Protein AF-A0A947F8G2-F1 (afdb_monomer_lite)

Structure (mmCIF, N/CA/C/O backbone):
data_AF-A0A947F8G2-F1
#
_entry.id   AF-A0A947F8G2-F1
#
loop_
_atom_site.group_PDB
_atom_site.id
_atom_site.type_symbol
_atom_site.label_atom_id
_atom_site.label_alt_id
_atom_site.label_comp_id
_atom_site.label_asym_id
_atom_site.label_entity_id
_atom_site.label_seq_id
_atom_site.pdbx_PDB_ins_code
_atom_site.Cartn_x
_atom_site.Cartn_y
_atom_site.Cartn_z
_atom_site.occupancy
_atom_site.B_iso_or_equiv
_atom_site.auth_seq_id
_atom_site.auth_comp_id
_atom_site.auth_asym_id
_atom_site.auth_atom_id
_atom_site.pdbx_PDB_model_num
ATOM 1 N N . MET A 1 1 ? -11.113 15.855 -0.974 1.00 89.06 1 MET A N 1
ATOM 2 C CA . MET A 1 1 ? -10.341 15.954 -2.239 1.00 89.06 1 MET A CA 1
ATOM 3 C C . MET A 1 1 ? -9.173 14.965 -2.301 1.00 89.06 1 MET A C 1
ATOM 5 O O . MET A 1 1 ? -9.176 14.143 -3.209 1.00 89.06 1 MET A O 1
ATOM 9 N N . LYS A 1 2 ? -8.233 14.971 -1.337 1.00 95.75 2 LYS A N 1
ATOM 10 C CA . LYS A 1 2 ? -7.036 14.100 -1.331 1.00 95.75 2 LYS A CA 1
ATOM 11 C C . LYS A 1 2 ? -7.326 12.590 -1.488 1.00 95.75 2 LYS A C 1
ATOM 13 O O . LYS A 1 2 ? -6.743 11.958 -2.357 1.00 95.75 2 LYS A O 1
ATOM 18 N N . LEU A 1 3 ? -8.306 12.033 -0.762 1.00 95.75 3 LEU A N 1
ATOM 19 C CA . LEU A 1 3 ? -8.703 10.613 -0.893 1.00 95.75 3 LEU A CA 1
ATOM 20 C C . LEU A 1 3 ? -9.152 10.211 -2.308 1.00 95.75 3 LEU A C 1
ATOM 22 O O . LEU A 1 3 ? -8.921 9.083 -2.732 1.00 95.75 3 LEU A O 1
ATOM 26 N N . ARG A 1 4 ? -9.802 11.118 -3.048 1.00 97.12 4 ARG A N 1
ATOM 27 C CA . ARG A 1 4 ? -10.208 10.851 -4.436 1.00 97.12 4 ARG A CA 1
ATOM 28 C C . ARG A 1 4 ? -8.980 10.741 -5.339 1.00 97.12 4 ARG A C 1
ATOM 30 O O . ARG A 1 4 ? -8.923 9.829 -6.149 1.00 97.12 4 ARG A O 1
ATOM 37 N N . ILE A 1 5 ? -8.002 11.630 -5.147 1.00 98.25 5 ILE A N 1
ATOM 38 C CA . ILE A 1 5 ? -6.733 11.617 -5.887 1.00 98.25 5 ILE A CA 1
ATOM 39 C C . ILE A 1 5 ? -5.953 10.336 -5.572 1.00 98.25 5 ILE A C 1
ATOM 41 O O . ILE A 1 5 ? -5.530 9.660 -6.501 1.00 98.25 5 ILE A O 1
ATOM 45 N N . LEU A 1 6 ? -5.849 9.944 -4.295 1.00 98.38 6 LEU A N 1
ATOM 46 C CA . LEU A 1 6 ? -5.209 8.684 -3.892 1.00 98.38 6 LEU A CA 1
ATOM 47 C C . LEU A 1 6 ? -5.824 7.477 -4.617 1.00 98.38 6 LEU A C 1
ATOM 49 O O . LEU A 1 6 ? -5.105 6.664 -5.192 1.00 98.38 6 LEU A O 1
ATOM 53 N N . LYS A 1 7 ? -7.160 7.376 -4.634 1.00 97.56 7 LYS A N 1
ATOM 54 C CA . LYS A 1 7 ? -7.865 6.291 -5.333 1.00 97.56 7 LYS A CA 1
ATOM 55 C C . LYS A 1 7 ? -7.577 6.292 -6.835 1.00 97.56 7 LYS A C 1
ATOM 57 O O . LYS A 1 7 ? -7.383 5.221 -7.397 1.00 97.56 7 LYS A O 1
ATOM 62 N N . SER A 1 8 ? -7.510 7.464 -7.469 1.00 98.38 8 SER A N 1
ATOM 63 C CA . SER A 1 8 ? -7.123 7.569 -8.880 1.00 98.38 8 SER A CA 1
ATOM 64 C C . SER A 1 8 ? -5.672 7.144 -9.117 1.00 98.38 8 SER A C 1
ATOM 66 O O . SER A 1 8 ? -5.419 6.424 -10.073 1.00 98.38 8 SER A O 1
ATOM 68 N N . ILE A 1 9 ? -4.733 7.508 -8.234 1.00 98.38 9 ILE A N 1
ATOM 69 C CA . ILE A 1 9 ? -3.337 7.044 -8.309 1.00 98.38 9 ILE A CA 1
ATOM 70 C C . ILE A 1 9 ? -3.279 5.511 -8.237 1.00 98.38 9 ILE A C 1
ATOM 72 O O . ILE A 1 9 ? -2.642 4.882 -9.080 1.00 98.38 9 ILE A O 1
ATOM 76 N N . TYR A 1 10 ? -3.985 4.905 -7.276 1.00 98.19 10 TYR A N 1
ATOM 77 C CA . TYR A 1 10 ? -4.063 3.446 -7.152 1.00 98.19 10 TYR A CA 1
ATOM 78 C C . TYR A 1 10 ? -4.631 2.787 -8.404 1.00 98.19 10 TYR A C 1
ATOM 80 O O . TYR A 1 10 ? -4.050 1.827 -8.893 1.00 98.19 10 TYR A O 1
ATOM 88 N N . GLN A 1 11 ? -5.737 3.309 -8.938 1.00 97.75 11 GLN A N 1
ATOM 89 C CA . GLN A 1 11 ? -6.370 2.773 -10.144 1.00 97.75 11 GLN A CA 1
ATOM 90 C C . GLN A 1 11 ? -5.445 2.845 -11.361 1.00 97.75 11 GLN A C 1
ATOM 92 O O . GLN A 1 11 ? -5.380 1.885 -12.128 1.00 97.75 11 GLN A O 1
ATOM 97 N N . SER A 1 12 ? -4.719 3.952 -11.529 1.00 98.19 12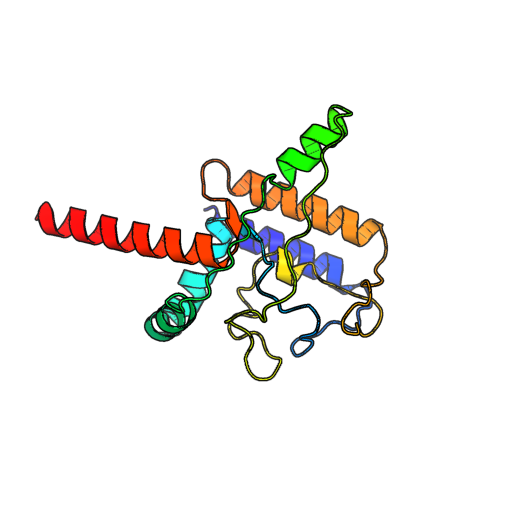 SER A N 1
ATOM 98 C CA . SER A 1 12 ? -3.753 4.106 -12.617 1.00 98.19 12 SER A CA 1
ATOM 99 C C . SER A 1 12 ? -2.606 3.106 -12.497 1.00 98.19 12 SER A C 1
ATOM 101 O O . SER A 1 12 ? -2.260 2.466 -13.486 1.00 98.19 12 SER A O 1
ATOM 103 N N . PHE A 1 13 ? -2.052 2.929 -11.293 1.00 97.88 13 PHE A N 1
ATOM 104 C CA . PHE A 1 13 ? -0.996 1.943 -11.062 1.00 97.88 13 PHE A CA 1
ATOM 105 C C . PHE A 1 13 ? -1.495 0.510 -11.270 1.00 97.88 13 PHE A C 1
ATOM 107 O O . PHE A 1 13 ? -0.852 -0.243 -11.989 1.00 97.88 13 PHE A O 1
ATOM 114 N N . ASP A 1 14 ? -2.651 0.148 -10.703 1.00 95.75 14 ASP A N 1
ATOM 115 C CA . ASP A 1 14 ? -3.245 -1.187 -10.854 1.00 95.75 14 ASP A CA 1
ATOM 116 C C . ASP A 1 14 ? -3.505 -1.510 -12.339 1.00 95.75 14 ASP A C 1
ATOM 118 O O . ASP A 1 14 ? -3.223 -2.618 -12.785 1.00 95.75 14 ASP A O 1
ATOM 122 N N . SER A 1 15 ? -4.011 -0.540 -13.112 1.00 97.19 15 SER A N 1
ATOM 123 C CA . SER A 1 15 ? -4.284 -0.716 -14.548 1.00 97.19 15 SER A CA 1
ATOM 124 C C . SER A 1 15 ? -3.002 -0.900 -15.355 1.00 97.19 15 SER A C 1
ATOM 126 O O . SER A 1 15 ? -2.944 -1.761 -16.222 1.00 97.19 15 SER A O 1
ATOM 128 N N . TRP A 1 16 ? -1.967 -0.113 -15.059 1.00 97.06 16 TRP A N 1
ATOM 129 C CA . TRP A 1 16 ? -0.666 -0.234 -15.712 1.00 97.06 16 TRP A CA 1
ATOM 130 C C . TRP A 1 16 ? 0.056 -1.541 -15.337 1.00 97.06 16 TRP A C 1
ATOM 132 O O . TRP A 1 16 ? 0.664 -2.186 -16.188 1.00 97.06 16 TRP A O 1
ATOM 142 N N . ALA A 1 17 ? -0.043 -1.969 -14.077 1.00 95.69 17 ALA A N 1
ATOM 143 C CA . ALA A 1 17 ? 0.577 -3.196 -13.589 1.00 95.69 17 ALA A CA 1
ATOM 144 C C . ALA A 1 17 ? -0.141 -4.473 -14.064 1.00 95.69 17 ALA A C 1
ATOM 146 O O . ALA A 1 17 ? 0.437 -5.555 -13.972 1.00 95.69 17 ALA A O 1
ATOM 147 N N . ALA A 1 18 ? -1.375 -4.371 -14.572 1.00 93.88 18 ALA A N 1
ATOM 148 C CA . ALA A 1 18 ? -2.184 -5.518 -14.991 1.00 93.88 18 ALA A CA 1
ATOM 149 C C . ALA A 1 18 ? -1.542 -6.346 -16.120 1.00 93.88 18 ALA A C 1
ATOM 151 O O . ALA A 1 18 ? -1.748 -7.558 -16.178 1.00 93.88 18 ALA A O 1
ATOM 152 N N . ASP A 1 19 ? -0.732 -5.717 -16.976 1.00 92.00 19 ASP A N 1
ATOM 153 C CA . ASP A 1 19 ? -0.031 -6.387 -18.080 1.00 92.00 19 ASP A CA 1
ATOM 154 C C . ASP A 1 19 ? 1.227 -7.149 -17.622 1.00 92.00 19 ASP A C 1
ATOM 156 O O . ASP A 1 19 ? 1.847 -7.890 -18.391 1.00 92.00 19 ASP A O 1
ATOM 160 N N . ILE A 1 20 ? 1.625 -6.992 -16.358 1.00 93.25 20 ILE A N 1
ATOM 161 C CA . ILE A 1 20 ? 2.836 -7.593 -15.810 1.00 93.25 20 ILE A CA 1
ATOM 162 C C . ILE A 1 20 ? 2.475 -8.932 -15.182 1.00 93.25 20 ILE A C 1
ATOM 164 O O . ILE A 1 20 ? 1.730 -9.022 -14.206 1.00 93.25 20 ILE A O 1
ATOM 168 N N . LYS A 1 21 ? 3.045 -10.007 -15.728 1.00 93.31 21 LYS A N 1
ATOM 169 C CA . LYS A 1 21 ? 2.850 -11.353 -15.189 1.00 93.31 21 LYS A CA 1
ATOM 170 C C . LYS A 1 21 ? 3.487 -11.460 -13.802 1.00 93.31 21 LYS A C 1
ATOM 172 O O . LYS A 1 21 ? 4.707 -11.372 -13.672 1.00 93.31 21 LYS A O 1
ATOM 177 N N . THR A 1 22 ? 2.662 -11.707 -12.787 1.00 94.06 22 THR A N 1
ATOM 178 C CA . THR A 1 22 ? 3.099 -11.915 -11.402 1.00 94.06 22 THR A CA 1
ATOM 179 C C . THR A 1 22 ? 2.541 -13.226 -10.844 1.00 94.06 22 THR A C 1
ATOM 181 O O . THR A 1 22 ? 1.485 -13.697 -11.264 1.00 94.06 22 THR A O 1
ATOM 184 N N . ALA A 1 23 ? 3.257 -13.824 -9.893 1.00 93.50 23 ALA A N 1
ATOM 185 C CA . ALA A 1 23 ? 2.778 -14.933 -9.069 1.00 93.50 23 ALA A CA 1
ATOM 186 C C . ALA A 1 23 ? 1.978 -14.443 -7.845 1.00 93.50 23 ALA A C 1
ATOM 188 O O . ALA A 1 23 ? 1.395 -15.240 -7.110 1.00 93.50 23 ALA A O 1
ATOM 189 N N . CYS A 1 24 ? 1.965 -13.132 -7.596 1.00 91.62 24 CYS A N 1
ATOM 190 C CA . CYS A 1 24 ? 1.278 -12.524 -6.468 1.00 91.62 24 CYS A CA 1
ATOM 191 C C . CYS A 1 24 ? -0.231 -12.460 -6.710 1.00 91.62 24 CYS A C 1
ATOM 193 O O . CYS A 1 24 ? -0.707 -11.951 -7.719 1.00 91.62 24 CYS A O 1
ATOM 195 N N . HIS A 1 25 ? -1.000 -12.923 -5.732 1.00 89.62 25 HIS A N 1
ATOM 196 C CA . HIS A 1 25 ? -2.454 -12.835 -5.736 1.00 89.62 25 HIS A CA 1
ATOM 197 C C . HIS A 1 25 ? -2.971 -12.684 -4.305 1.00 89.62 25 HIS A C 1
ATOM 199 O O . HIS A 1 25 ? -2.233 -12.875 -3.334 1.00 89.62 25 HIS A O 1
ATOM 205 N N . GLN A 1 26 ? -4.257 -12.365 -4.153 1.00 90.62 26 GLN A N 1
ATOM 206 C CA . GLN A 1 26 ? -4.904 -12.411 -2.844 1.00 90.62 26 GLN A CA 1
ATOM 207 C C . GLN A 1 26 ? -4.767 -13.825 -2.258 1.00 90.62 26 GLN A C 1
ATOM 209 O O . GLN A 1 26 ? -5.136 -14.796 -2.916 1.00 90.62 26 GLN A O 1
ATOM 214 N N . GLY A 1 27 ? -4.203 -13.942 -1.054 1.00 89.25 27 GLY A N 1
ATOM 215 C CA . GLY A 1 27 ? -3.844 -15.229 -0.441 1.00 89.25 27 GLY A CA 1
ATOM 216 C C . GLY A 1 27 ? -2.341 -15.547 -0.474 1.00 89.25 27 GLY A C 1
ATOM 217 O O . GLY A 1 27 ? -1.894 -16.459 0.222 1.00 89.25 27 GLY A O 1
ATOM 218 N N . CYS A 1 28 ? -1.542 -14.796 -1.242 1.00 88.56 28 CYS A N 1
ATOM 219 C CA . CYS A 1 28 ? -0.086 -14.807 -1.124 1.00 88.56 28 CYS A CA 1
ATOM 220 C C . CYS A 1 28 ? 0.319 -13.976 0.103 1.00 88.56 28 CYS A C 1
ATOM 222 O O . CYS A 1 28 ? 0.046 -12.778 0.158 1.00 88.56 28 CYS A O 1
ATOM 224 N N . ALA A 1 29 ? 0.933 -14.624 1.096 1.00 90.75 29 ALA A N 1
ATOM 225 C CA . ALA A 1 29 ? 1.188 -14.039 2.415 1.00 90.75 29 ALA A CA 1
ATOM 226 C C . ALA A 1 29 ? 2.676 -13.919 2.778 1.00 90.75 29 ALA A C 1
ATOM 228 O O . ALA A 1 29 ? 2.995 -13.449 3.866 1.00 90.75 29 ALA A O 1
ATOM 229 N N . THR A 1 30 ? 3.591 -14.322 1.887 1.00 88.56 30 THR A N 1
ATOM 230 C CA . THR A 1 30 ? 5.035 -14.365 2.179 1.00 88.56 30 THR A CA 1
ATOM 231 C C . THR A 1 30 ? 5.600 -12.992 2.563 1.00 88.56 30 THR A C 1
ATOM 233 O O . THR A 1 30 ? 6.473 -12.912 3.415 1.00 88.56 30 THR A O 1
ATOM 236 N N . CYS A 1 31 ? 5.080 -11.908 1.976 1.00 86.19 31 CYS A N 1
ATOM 237 C CA . CYS A 1 31 ? 5.504 -10.531 2.262 1.00 86.19 31 CYS A CA 1
ATOM 238 C C . CYS A 1 31 ? 4.625 -9.803 3.302 1.00 86.19 31 CYS A C 1
ATOM 240 O O . CYS A 1 31 ? 4.832 -8.618 3.554 1.00 86.19 31 CYS A O 1
ATOM 242 N N . CYS A 1 32 ? 3.620 -10.464 3.891 1.00 90.31 32 CYS A N 1
ATOM 243 C CA . CYS A 1 32 ? 2.644 -9.825 4.780 1.00 90.31 32 CYS A CA 1
ATOM 244 C C . CYS A 1 32 ? 3.177 -9.661 6.213 1.00 90.31 32 CYS A C 1
ATOM 246 O O . CYS A 1 32 ? 2.740 -10.350 7.137 1.00 90.31 32 CYS A O 1
ATOM 248 N N . THR A 1 33 ? 4.086 -8.707 6.404 1.00 90.06 33 THR A N 1
ATOM 249 C CA . THR A 1 33 ? 4.712 -8.395 7.698 1.00 90.06 33 THR A CA 1
ATOM 250 C C . THR A 1 33 ? 4.235 -7.050 8.261 1.00 90.06 33 THR A C 1
ATOM 252 O O . THR A 1 33 ? 3.418 -6.353 7.658 1.00 90.06 33 THR A O 1
ATOM 255 N N . GLN A 1 34 ? 4.720 -6.676 9.445 1.00 88.69 34 GLN A N 1
ATOM 256 C CA . GLN A 1 34 ? 4.491 -5.353 10.037 1.00 88.69 34 GLN A CA 1
ATOM 257 C C . GLN A 1 34 ? 5.364 -4.240 9.423 1.00 88.69 34 GL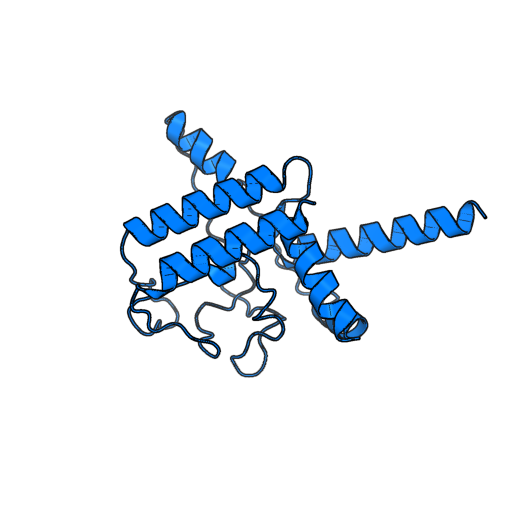N A C 1
ATOM 259 O O . GLN A 1 34 ? 5.148 -3.067 9.737 1.00 88.69 34 GLN A O 1
ATOM 264 N N . ALA A 1 35 ? 6.319 -4.571 8.543 1.00 88.25 35 ALA A N 1
ATOM 265 C CA . ALA A 1 35 ? 7.241 -3.630 7.896 1.00 88.25 35 ALA A CA 1
ATOM 266 C C . ALA A 1 35 ? 6.568 -2.871 6.736 1.00 88.25 35 ALA A C 1
ATOM 268 O O . ALA A 1 35 ? 6.997 -2.914 5.586 1.00 88.25 35 ALA A O 1
ATOM 269 N N . VAL A 1 36 ? 5.464 -2.195 7.044 1.00 91.62 36 VAL A N 1
ATOM 270 C CA . VAL A 1 36 ? 4.624 -1.483 6.082 1.00 91.62 36 VAL A CA 1
ATOM 271 C C . VAL A 1 36 ? 4.638 -0.010 6.442 1.00 91.62 36 VAL A C 1
ATOM 273 O O . VAL A 1 36 ? 4.216 0.359 7.537 1.00 91.62 36 VAL A O 1
ATOM 276 N N . THR A 1 37 ? 5.097 0.835 5.525 1.00 93.75 37 THR A N 1
ATOM 277 C CA . THR A 1 37 ? 4.981 2.291 5.646 1.00 93.75 37 THR A CA 1
ATOM 278 C C . THR A 1 37 ? 3.802 2.811 4.840 1.00 93.75 37 THR A C 1
ATOM 280 O O . THR A 1 37 ? 3.402 2.208 3.841 1.00 93.75 37 THR A O 1
ATOM 283 N N . MET A 1 38 ? 3.210 3.912 5.291 1.00 96.44 38 MET A N 1
ATOM 284 C CA . MET A 1 38 ? 2.127 4.585 4.587 1.00 96.44 38 MET A CA 1
ATOM 285 C C . MET A 1 38 ? 1.989 6.043 5.025 1.00 96.44 38 MET A C 1
ATOM 287 O O . MET A 1 38 ? 2.544 6.473 6.038 1.00 96.44 38 MET A O 1
ATOM 291 N N . THR A 1 39 ? 1.180 6.781 4.277 1.00 97.88 39 THR A N 1
ATOM 292 C CA . THR A 1 39 ? 0.753 8.143 4.610 1.00 97.88 39 THR A CA 1
ATOM 293 C C . THR A 1 39 ? -0.535 8.166 5.442 1.00 97.88 39 THR A C 1
ATOM 295 O O . THR A 1 39 ? -1.342 7.234 5.415 1.00 97.88 39 THR A O 1
ATOM 298 N N . GLU A 1 40 ? -0.809 9.282 6.121 1.00 97.62 40 GLU A N 1
ATOM 299 C CA . GLU A 1 40 ? -2.075 9.522 6.834 1.00 97.62 40 GLU A CA 1
ATOM 300 C C . GLU A 1 40 ? -3.296 9.430 5.903 1.00 97.62 40 GLU A C 1
ATOM 302 O O . GLU A 1 40 ? -4.379 9.029 6.324 1.00 97.62 40 GLU A O 1
ATOM 307 N N . ILE A 1 41 ? -3.153 9.785 4.619 1.00 98.25 41 ILE A N 1
ATOM 308 C CA . ILE A 1 41 ? -4.249 9.697 3.638 1.00 98.25 41 ILE A CA 1
ATOM 309 C C . ILE A 1 41 ? -4.645 8.235 3.419 1.00 98.25 41 ILE A C 1
ATOM 311 O O . ILE A 1 41 ? -5.834 7.920 3.353 1.00 98.25 41 ILE A O 1
ATOM 315 N N . GLU A 1 42 ? -3.661 7.344 3.328 1.00 98.56 42 GLU A N 1
ATOM 316 C CA . GLU A 1 42 ? -3.883 5.903 3.203 1.00 98.56 42 GLU A CA 1
ATOM 317 C C . GLU A 1 42 ? -4.468 5.324 4.492 1.00 98.56 42 GLU A C 1
ATOM 319 O O . GLU A 1 42 ? -5.418 4.546 4.432 1.00 98.56 42 GLU A O 1
ATOM 324 N N . GLY A 1 43 ? -3.999 5.786 5.655 1.00 97.88 43 GLY A N 1
ATOM 325 C CA . GLY A 1 43 ? -4.601 5.447 6.945 1.00 97.88 43 GLY A CA 1
ATOM 326 C C . GLY A 1 43 ? -6.078 5.835 7.023 1.00 97.88 43 GLY A C 1
ATOM 327 O O . GLY A 1 43 ? -6.923 4.997 7.323 1.00 97.88 43 GLY A O 1
ATOM 328 N N . ASN A 1 44 ? -6.425 7.066 6.646 1.00 97.25 44 ASN A N 1
ATOM 329 C CA . ASN A 1 44 ? -7.818 7.511 6.570 1.00 97.25 44 ASN A CA 1
ATOM 330 C C . ASN A 1 44 ? -8.649 6.674 5.586 1.00 97.25 44 ASN A C 1
ATOM 332 O O . ASN A 1 44 ? -9.834 6.443 5.821 1.00 97.25 44 ASN A O 1
ATOM 336 N N . TYR A 1 45 ? -8.048 6.196 4.492 1.00 98.06 45 TYR A N 1
ATOM 337 C CA . TYR A 1 45 ? -8.734 5.290 3.574 1.00 98.06 45 TYR A CA 1
ATOM 338 C C . TYR A 1 45 ? -9.025 3.924 4.216 1.00 98.06 45 TYR A C 1
ATOM 340 O O . TYR A 1 45 ? -10.119 3.390 4.028 1.00 98.06 45 TYR A O 1
ATOM 348 N N . ILE A 1 46 ? -8.096 3.385 5.012 1.00 97.75 46 ILE A N 1
ATOM 349 C CA . ILE A 1 46 ? -8.314 2.166 5.805 1.00 97.75 46 ILE A CA 1
ATOM 350 C C . ILE A 1 46 ? -9.432 2.387 6.831 1.00 97.75 46 ILE A C 1
ATOM 352 O O . ILE A 1 46 ? -10.341 1.560 6.909 1.00 97.75 46 ILE A O 1
ATOM 356 N N . LEU A 1 47 ? -9.420 3.505 7.567 1.00 96.19 47 LEU A N 1
ATOM 357 C CA . LEU A 1 47 ? -10.469 3.834 8.539 1.00 96.19 47 LEU A CA 1
ATOM 358 C C . LEU A 1 47 ? -11.847 3.951 7.870 1.00 96.19 47 LEU A C 1
ATOM 360 O O . LEU A 1 47 ? -12.803 3.353 8.358 1.00 96.19 47 LEU A O 1
ATOM 364 N N . ASP A 1 48 ? -11.958 4.654 6.735 1.00 95.62 48 ASP A N 1
ATOM 365 C CA . ASP A 1 48 ? -13.202 4.754 5.950 1.00 95.62 48 ASP A CA 1
ATOM 366 C C . ASP A 1 48 ? -13.692 3.367 5.501 1.00 95.62 48 ASP A C 1
ATOM 368 O O . ASP A 1 48 ? -14.873 3.041 5.627 1.00 95.62 48 ASP A O 1
ATOM 372 N N . TYR A 1 49 ? -12.781 2.515 5.022 1.00 96.88 49 TYR A N 1
ATOM 373 C CA . TYR A 1 49 ? -13.101 1.148 4.612 1.00 96.88 49 TYR A CA 1
ATOM 374 C C . TYR A 1 49 ? -13.622 0.288 5.772 1.00 96.88 49 TYR A C 1
ATOM 376 O O . TYR A 1 49 ? -14.625 -0.412 5.624 1.00 96.88 49 TYR A O 1
ATOM 384 N N . VAL A 1 50 ? -12.960 0.346 6.928 1.00 96.50 50 VAL A N 1
ATOM 385 C CA . VAL A 1 50 ? -13.340 -0.412 8.125 1.00 96.50 50 VAL A CA 1
ATOM 386 C C . VAL A 1 50 ? -14.653 0.108 8.712 1.00 96.50 50 VAL A C 1
ATOM 388 O O . VAL A 1 50 ? -15.554 -0.692 8.987 1.00 96.50 50 VAL A O 1
ATOM 391 N N . SER A 1 51 ? -14.794 1.428 8.841 1.00 94.88 51 SER A N 1
ATOM 392 C CA . SER A 1 51 ? -15.977 2.096 9.394 1.00 94.88 51 SER A CA 1
ATOM 393 C C . SER A 1 51 ? -17.245 1.741 8.616 1.00 94.88 51 SER A C 1
ATOM 395 O O . SER A 1 51 ? -18.232 1.306 9.204 1.00 94.88 51 SER A O 1
ATOM 397 N N . ARG A 1 52 ? -17.195 1.768 7.276 1.00 95.50 52 ARG A N 1
ATOM 398 C CA . ARG A 1 52 ? -18.330 1.362 6.420 1.00 95.50 52 ARG A CA 1
ATOM 399 C C . ARG A 1 52 ? -18.754 -0.094 6.583 1.00 95.50 52 ARG A C 1
ATOM 401 O O . ARG A 1 52 ? -19.871 -0.441 6.216 1.00 95.50 52 ARG A O 1
ATOM 408 N N . SER A 1 53 ? -17.863 -0.944 7.086 1.00 93.31 53 SER A N 1
ATOM 409 C CA . SER A 1 53 ? -18.172 -2.342 7.392 1.00 93.31 53 SER A CA 1
ATOM 410 C C . SER A 1 53 ? -18.605 -2.572 8.843 1.00 93.31 53 SER A C 1
ATOM 412 O O . SER A 1 53 ? -18.842 -3.718 9.207 1.00 93.31 53 SER A O 1
ATOM 414 N N . GLY A 1 54 ? -18.696 -1.522 9.670 1.00 94.00 54 GLY A N 1
ATOM 415 C CA . GLY A 1 54 ? -19.066 -1.631 11.084 1.00 94.00 54 GLY A CA 1
ATOM 416 C C . GLY A 1 54 ? -18.029 -2.368 11.936 1.00 94.00 54 GLY A C 1
ATOM 417 O O . GLY A 1 54 ? -18.382 -2.978 12.935 1.00 94.00 54 GLY A O 1
ATOM 418 N N . ARG A 1 55 ? -16.754 -2.365 11.524 1.00 94.81 55 ARG A N 1
ATOM 419 C CA . ARG A 1 55 ? -15.676 -3.161 12.144 1.00 94.81 55 ARG A CA 1
ATOM 420 C C . ARG A 1 55 ? -14.657 -2.306 12.905 1.00 94.81 55 ARG A C 1
ATOM 422 O O . ARG A 1 55 ? -13.477 -2.642 12.916 1.00 94.81 55 ARG A O 1
ATOM 429 N N . MET A 1 56 ? -15.072 -1.173 13.474 1.00 93.19 56 MET A N 1
ATOM 430 C CA . MET A 1 56 ? -14.126 -0.273 14.147 1.00 93.19 56 MET A CA 1
ATOM 431 C C . MET A 1 56 ? -13.533 -0.910 15.410 1.00 93.19 56 MET A C 1
ATOM 433 O O . MET A 1 56 ? -12.317 -0.894 15.558 1.00 93.19 56 MET A O 1
ATOM 437 N N . ASP A 1 57 ? -14.351 -1.576 16.229 1.00 93.12 57 ASP A N 1
ATOM 438 C CA . ASP A 1 57 ? -13.878 -2.306 17.418 1.00 93.12 57 ASP A CA 1
ATOM 439 C C . ASP A 1 57 ? -12.851 -3.382 17.043 1.00 93.12 57 ASP A C 1
ATOM 441 O O . ASP A 1 57 ? -11.768 -3.447 17.612 1.00 93.12 57 ASP A O 1
ATOM 445 N N . TRP A 1 58 ? -13.120 -4.131 15.968 1.00 93.88 58 TRP A N 1
ATOM 446 C CA . TRP A 1 58 ? -12.167 -5.095 15.411 1.00 93.88 58 TRP A CA 1
ATOM 447 C C . TRP A 1 58 ? -10.830 -4.452 15.015 1.00 93.88 58 TRP A C 1
ATOM 449 O O . TRP A 1 58 ? -9.783 -5.075 15.170 1.00 93.88 58 TRP A O 1
ATOM 459 N N . LEU A 1 59 ? -10.833 -3.230 14.475 1.00 93.12 59 LEU A N 1
ATOM 460 C CA . LEU A 1 59 ? -9.591 -2.526 14.150 1.00 93.12 59 LEU A CA 1
ATOM 461 C C . LEU A 1 59 ? -8.854 -2.106 15.423 1.00 93.12 59 LEU A C 1
ATOM 463 O O . LEU A 1 59 ? -7.636 -2.260 15.475 1.00 93.12 59 LEU A O 1
ATOM 467 N N . LEU A 1 60 ? -9.571 -1.618 16.437 1.00 90.75 60 LEU A N 1
ATOM 468 C CA . LEU A 1 60 ? -8.985 -1.262 17.729 1.00 90.75 60 LEU A CA 1
ATOM 469 C C . LEU A 1 60 ? -8.328 -2.477 18.390 1.00 90.75 60 LEU A C 1
ATOM 471 O O . LEU A 1 60 ? -7.161 -2.388 18.762 1.00 90.75 60 LEU A O 1
ATOM 475 N N . ASP A 1 61 ? -8.995 -3.633 18.406 1.00 90.25 61 ASP A N 1
ATOM 476 C CA . ASP A 1 61 ? -8.441 -4.889 18.935 1.00 90.25 61 ASP A CA 1
ATOM 477 C C . ASP A 1 61 ? -7.125 -5.291 18.249 1.00 90.25 61 ASP A C 1
ATOM 479 O O . ASP A 1 61 ? -6.230 -5.864 18.868 1.00 90.25 61 ASP A O 1
ATOM 483 N N . ARG A 1 62 ? -6.981 -4.988 16.952 1.00 88.12 62 ARG A N 1
ATOM 484 C CA . ARG A 1 62 ? -5.759 -5.270 16.179 1.00 88.12 62 ARG A CA 1
ATOM 485 C C . ARG A 1 62 ? -4.645 -4.247 16.394 1.00 88.12 62 ARG A C 1
ATOM 487 O O . ARG A 1 62 ? -3.501 -4.554 16.067 1.00 88.12 62 ARG A O 1
ATOM 494 N N . LEU A 1 63 ? -4.967 -3.045 16.871 1.00 85.81 63 LEU A N 1
ATOM 495 C CA . LEU A 1 63 ? -4.008 -1.959 17.103 1.00 85.81 63 LEU A CA 1
ATOM 496 C C . LEU A 1 63 ? -3.546 -1.873 18.560 1.00 85.81 63 LEU A C 1
ATOM 498 O O . LEU A 1 63 ? -2.414 -1.468 18.800 1.00 85.81 63 LEU A O 1
ATOM 502 N N . LEU A 1 64 ? -4.398 -2.254 19.514 1.00 75.75 64 LEU A N 1
ATOM 503 C CA . LEU A 1 64 ? -4.143 -2.191 20.958 1.00 75.75 64 LEU A CA 1
ATOM 504 C C . LEU A 1 64 ? -3.368 -3.403 21.500 1.00 75.75 64 LEU A C 1
ATOM 506 O O . LE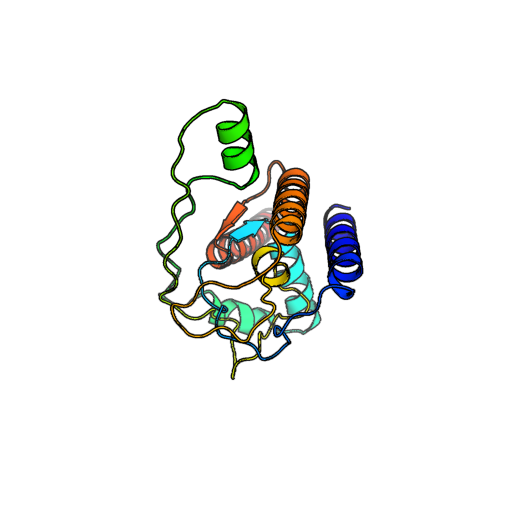U A 1 64 ? -3.353 -3.653 22.700 1.00 75.75 64 LEU A O 1
ATOM 510 N N . THR A 1 65 ? -2.715 -4.167 20.628 1.00 69.62 65 THR A N 1
ATOM 511 C CA . THR A 1 65 ? -1.792 -5.225 21.047 1.00 69.62 65 THR A CA 1
ATOM 512 C C . THR A 1 65 ? -0.480 -4.606 21.538 1.00 69.62 65 THR A C 1
ATOM 514 O O . THR A 1 65 ? 0.013 -3.684 20.889 1.00 69.62 65 THR A O 1
ATOM 517 N N . ASP A 1 66 ? 0.149 -5.163 22.579 1.00 61.03 66 ASP A N 1
ATOM 518 C CA . ASP A 1 66 ? 1.438 -4.702 23.154 1.00 61.03 66 ASP A CA 1
ATOM 519 C C . ASP A 1 66 ? 2.640 -4.732 22.175 1.00 61.03 66 ASP A C 1
ATOM 521 O O . ASP A 1 66 ? 3.760 -4.356 22.514 1.00 61.03 66 ASP A O 1
ATOM 525 N N . ASP A 1 67 ? 2.414 -5.166 20.937 1.00 65.56 67 ASP A N 1
ATOM 526 C CA . ASP A 1 67 ? 3.412 -5.486 19.923 1.00 65.56 67 ASP A CA 1
ATOM 527 C C . ASP A 1 67 ? 3.474 -4.456 18.778 1.00 65.56 67 ASP A C 1
ATOM 529 O O . ASP A 1 67 ? 3.695 -4.819 17.614 1.00 65.56 67 ASP A O 1
ATOM 533 N N . LEU A 1 68 ? 3.271 -3.164 19.068 1.00 70.12 68 LEU A N 1
ATOM 534 C CA . LEU A 1 68 ? 3.556 -2.131 18.069 1.00 70.12 68 LEU A CA 1
ATOM 535 C C . LEU A 1 68 ? 5.033 -2.231 17.642 1.00 70.12 68 LEU A C 1
ATOM 537 O O . LEU A 1 68 ? 5.921 -2.347 18.492 1.00 70.12 68 LEU A O 1
ATOM 541 N N . PRO A 1 69 ? 5.327 -2.203 16.332 1.00 69.00 69 PRO A N 1
ATOM 542 C CA . PRO A 1 69 ? 6.682 -2.388 15.846 1.00 69.00 69 PRO A CA 1
ATOM 543 C C . PRO A 1 69 ? 7.572 -1.269 16.382 1.00 69.00 69 PRO A C 1
ATOM 545 O O . PRO A 1 69 ? 7.318 -0.099 16.124 1.00 69.00 69 PRO A O 1
ATOM 548 N N . MET A 1 70 ? 8.655 -1.619 17.081 1.00 66.12 70 MET A N 1
ATOM 549 C CA . MET A 1 70 ? 9.614 -0.624 17.583 1.00 66.12 70 MET A CA 1
ATOM 550 C C . MET A 1 70 ? 10.293 0.176 16.461 1.00 66.12 70 MET A C 1
ATOM 552 O O . MET A 1 70 ? 10.810 1.264 16.709 1.00 66.12 70 MET A O 1
ATOM 556 N N . HIS A 1 71 ? 10.284 -0.339 15.229 1.00 67.56 71 HIS A N 1
ATOM 557 C CA . HIS A 1 71 ? 10.952 0.285 14.098 1.00 67.56 71 HIS A CA 1
ATOM 558 C C . HIS A 1 71 ? 10.199 1.521 13.585 1.00 67.56 71 HIS A C 1
ATOM 560 O O . HIS A 1 71 ? 9.040 1.453 13.156 1.00 67.56 71 HIS A O 1
ATOM 566 N N . ARG A 1 72 ? 10.902 2.656 13.564 1.00 73.81 72 ARG A N 1
ATOM 567 C CA . ARG A 1 72 ? 10.451 3.914 12.966 1.00 73.81 72 ARG A CA 1
ATOM 568 C C . ARG A 1 72 ? 11.349 4.207 11.767 1.00 73.81 72 ARG A C 1
ATOM 570 O O . ARG A 1 72 ? 12.540 4.383 11.982 1.00 73.81 72 ARG A O 1
ATOM 577 N N . PRO A 1 73 ? 10.812 4.250 10.536 1.00 82.75 73 PRO A N 1
ATOM 578 C CA . PRO A 1 73 ? 11.634 4.588 9.384 1.00 82.75 73 PRO A CA 1
ATOM 579 C C . PRO A 1 73 ? 12.213 5.997 9.555 1.00 82.75 73 PRO A C 1
ATOM 581 O O . PRO A 1 73 ? 11.476 6.914 9.922 1.00 82.75 73 PRO A O 1
ATOM 584 N N . LEU A 1 74 ? 13.514 6.142 9.303 1.00 86.25 74 LEU A N 1
ATOM 585 C CA . LEU A 1 74 ? 14.235 7.406 9.474 1.00 86.25 74 LEU A CA 1
ATOM 586 C C . LEU A 1 74 ? 14.023 8.380 8.316 1.00 86.25 74 LEU A C 1
ATOM 588 O O . LEU A 1 74 ? 14.033 9.586 8.538 1.00 86.25 74 LEU A O 1
ATOM 592 N N . TYR A 1 75 ? 13.827 7.844 7.110 1.00 89.88 75 TYR A N 1
ATOM 593 C CA . TYR A 1 75 ? 13.714 8.624 5.885 1.00 89.88 75 TYR A CA 1
ATOM 594 C C . TYR A 1 75 ? 12.474 8.225 5.095 1.00 89.88 75 TYR A C 1
ATOM 596 O O . TYR A 1 75 ? 12.151 7.037 4.969 1.00 89.88 75 TYR A O 1
ATOM 604 N N . THR A 1 76 ? 11.789 9.215 4.536 1.00 92.44 76 THR A N 1
ATOM 605 C CA . THR A 1 76 ? 10.707 8.996 3.578 1.00 92.44 76 THR A CA 1
ATOM 606 C C . THR A 1 76 ? 11.238 8.602 2.197 1.00 92.44 76 THR A C 1
ATOM 608 O O . THR A 1 76 ? 12.437 8.657 1.917 1.00 92.44 76 THR A O 1
ATOM 611 N N . THR A 1 77 ? 10.341 8.218 1.281 1.00 92.06 77 THR A N 1
ATOM 612 C CA . THR A 1 77 ? 10.747 7.915 -0.099 1.00 92.06 77 THR A CA 1
ATOM 613 C C . THR A 1 77 ? 11.259 9.169 -0.807 1.00 92.06 77 THR A C 1
ATOM 615 O O . THR A 1 77 ? 12.250 9.083 -1.533 1.00 92.06 77 THR A O 1
ATOM 618 N N . ASN A 1 78 ? 10.630 10.333 -0.596 1.00 95.00 78 ASN A N 1
ATOM 619 C CA . ASN A 1 78 ? 11.120 11.577 -1.198 1.00 95.00 78 ASN A CA 1
ATOM 620 C C . ASN A 1 78 ? 12.419 12.068 -0.551 1.00 95.00 78 ASN A C 1
ATOM 622 O O . ASN A 1 78 ? 13.243 12.642 -1.256 1.00 95.00 78 ASN A O 1
ATOM 626 N N . GLU A 1 79 ? 12.636 11.843 0.748 1.00 93.94 79 GLU A N 1
ATOM 627 C CA . GLU A 1 79 ? 13.908 12.181 1.403 1.00 93.94 79 GLU A CA 1
ATOM 628 C C . GLU A 1 79 ? 15.061 11.337 0.851 1.00 93.94 79 GLU A C 1
ATOM 630 O O . GLU A 1 79 ? 16.112 11.886 0.519 1.00 93.94 79 GLU A O 1
ATOM 635 N N . ILE A 1 80 ? 14.837 10.031 0.649 1.00 92.38 80 ILE A N 1
ATOM 636 C CA . ILE A 1 80 ? 15.799 9.150 -0.028 1.00 92.38 80 ILE A CA 1
ATOM 637 C C . ILE A 1 80 ? 16.061 9.634 -1.456 1.00 92.38 80 ILE A C 1
ATOM 639 O O . ILE A 1 80 ? 17.213 9.813 -1.846 1.00 92.38 80 ILE A O 1
ATOM 643 N N . ALA A 1 81 ? 15.007 9.912 -2.228 1.00 92.31 81 ALA A N 1
ATOM 644 C CA . ALA A 1 81 ? 15.150 10.411 -3.594 1.00 92.31 81 ALA A CA 1
ATOM 645 C C . ALA A 1 81 ? 15.941 11.731 -3.647 1.00 92.31 81 ALA A C 1
ATOM 647 O O . ALA A 1 81 ? 16.810 11.902 -4.503 1.00 92.31 81 ALA A O 1
ATOM 648 N N . GLN A 1 82 ? 15.685 12.645 -2.709 1.00 94.12 82 GLN A N 1
ATOM 649 C CA . GLN A 1 82 ? 16.395 13.915 -2.600 1.00 94.12 82 GLN A CA 1
ATOM 650 C C . GLN A 1 82 ? 17.869 13.725 -2.228 1.00 94.12 82 GLN A C 1
ATOM 652 O O . GLN A 1 82 ? 18.723 14.417 -2.781 1.00 94.12 82 GLN A O 1
ATOM 657 N N . ALA A 1 83 ? 18.184 12.801 -1.317 1.00 93.50 83 ALA A N 1
ATOM 658 C CA . ALA A 1 83 ? 19.563 12.482 -0.964 1.00 93.50 83 ALA A CA 1
ATOM 659 C C . ALA A 1 83 ? 20.331 11.909 -2.162 1.00 93.50 83 ALA A C 1
ATOM 661 O O . ALA A 1 83 ? 21.432 12.377 -2.441 1.00 93.50 83 ALA A O 1
ATOM 662 N N . CYS A 1 84 ? 19.718 10.999 -2.929 1.00 91.25 84 CYS A N 1
ATOM 663 C CA . CYS A 1 84 ? 20.309 10.469 -4.159 1.00 91.25 84 CYS A CA 1
ATOM 664 C C . CYS A 1 84 ? 20.604 11.571 -5.187 1.00 91.25 84 CYS A C 1
ATOM 666 O O . CYS A 1 84 ? 21.681 11.584 -5.774 1.00 91.25 84 CYS A O 1
ATOM 668 N N . LEU A 1 85 ? 19.671 12.511 -5.396 1.00 92.75 85 LEU A N 1
ATOM 669 C CA . LEU A 1 85 ? 19.875 13.655 -6.299 1.00 92.75 85 LEU A CA 1
ATOM 670 C C . LEU A 1 85 ? 21.002 14.585 -5.839 1.00 92.75 85 LEU A C 1
ATOM 672 O O . LEU A 1 85 ? 21.625 15.246 -6.665 1.00 92.75 85 LEU A O 1
ATOM 676 N N . ASN A 1 86 ? 21.247 14.635 -4.532 1.00 95.94 86 ASN A N 1
ATOM 677 C CA . ASN A 1 86 ? 22.301 15.435 -3.922 1.00 95.94 86 ASN A CA 1
ATOM 678 C C . ASN A 1 86 ? 23.626 14.668 -3.770 1.00 95.94 86 ASN A C 1
ATOM 680 O O . ASN A 1 86 ? 24.537 15.198 -3.143 1.00 95.94 86 ASN A O 1
ATOM 684 N N . GLU A 1 87 ? 23.728 13.441 -4.298 1.00 92.88 87 GLU A N 1
ATOM 685 C CA . GLU A 1 87 ? 24.904 12.564 -4.162 1.00 92.88 87 GLU A CA 1
ATOM 686 C C . GLU A 1 87 ? 25.287 12.273 -2.695 1.00 92.88 87 GLU A C 1
ATOM 688 O O . GLU A 1 87 ? 26.441 11.988 -2.375 1.00 92.88 87 GLU A O 1
ATOM 693 N N . ASN A 1 88 ? 24.305 12.321 -1.791 1.00 90.69 88 ASN A N 1
ATOM 694 C CA . ASN A 1 88 ? 24.484 11.962 -0.390 1.00 90.69 88 ASN A CA 1
ATOM 695 C C . ASN A 1 88 ? 24.261 10.460 -0.206 1.00 90.69 88 ASN A C 1
ATOM 697 O O . ASN A 1 88 ? 23.207 9.935 -0.571 1.00 90.69 88 ASN A O 1
ATOM 701 N N . ASP A 1 89 ? 25.226 9.792 0.420 1.00 80.44 89 ASP A N 1
ATOM 702 C CA . ASP A 1 89 ? 25.102 8.391 0.807 1.00 80.44 89 ASP A CA 1
ATOM 703 C C . ASP A 1 89 ? 24.296 8.298 2.109 1.00 80.44 89 ASP A C 1
ATOM 705 O O . ASP A 1 89 ? 24.786 8.638 3.190 1.00 80.44 89 ASP A O 1
ATOM 709 N N . ILE A 1 90 ? 23.023 7.921 1.990 1.00 84.69 90 ILE A N 1
ATOM 710 C CA . ILE A 1 90 ? 22.185 7.562 3.133 1.00 84.69 90 ILE A CA 1
ATOM 711 C C . ILE A 1 90 ? 21.822 6.091 3.009 1.00 84.69 90 ILE A C 1
ATOM 713 O O . ILE A 1 90 ? 21.371 5.649 1.954 1.00 84.69 90 ILE A O 1
ATOM 717 N N . ASP A 1 91 ? 22.019 5.338 4.087 1.00 77.81 91 ASP A N 1
ATOM 718 C CA . ASP A 1 91 ? 21.629 3.934 4.145 1.00 77.81 91 ASP A CA 1
ATOM 719 C C . ASP A 1 91 ? 20.130 3.858 4.476 1.00 77.81 91 ASP A C 1
ATOM 721 O O . ASP A 1 91 ? 19.724 4.253 5.579 1.00 77.81 91 ASP A O 1
ATOM 725 N N . PRO A 1 92 ? 19.265 3.434 3.536 1.00 69.31 92 PRO A N 1
ATOM 726 C CA . PRO A 1 92 ? 17.862 3.244 3.843 1.00 69.31 92 PRO A CA 1
ATOM 727 C C . PRO A 1 92 ? 17.729 2.036 4.776 1.00 69.31 92 PRO A C 1
ATOM 729 O O . PRO A 1 92 ? 17.768 0.892 4.326 1.00 69.31 92 PRO A O 1
ATOM 732 N N . GLU A 1 93 ? 17.534 2.286 6.076 1.00 67.19 93 GLU A N 1
ATOM 733 C CA . GLU A 1 93 ? 17.284 1.219 7.050 1.00 67.19 93 GLU A CA 1
ATOM 734 C C . GLU A 1 93 ? 16.160 0.293 6.558 1.00 67.19 93 GLU A C 1
ATOM 736 O O . GLU A 1 93 ? 15.008 0.701 6.363 1.00 67.19 93 GLU A O 1
ATOM 741 N N . MET A 1 94 ? 16.494 -0.984 6.362 1.00 61.78 94 MET A N 1
ATOM 742 C CA . MET A 1 94 ? 15.495 -2.007 6.092 1.00 61.78 94 MET A CA 1
ATOM 743 C C . MET A 1 94 ? 14.805 -2.361 7.408 1.00 61.78 94 MET A C 1
ATOM 745 O O . MET A 1 94 ? 15.439 -2.850 8.342 1.00 61.78 94 MET A O 1
ATOM 749 N N . GLY A 1 95 ? 13.493 -2.131 7.480 1.00 61.47 95 GLY A N 1
ATOM 750 C CA . GLY A 1 95 ? 12.702 -2.547 8.634 1.00 61.47 95 GLY A CA 1
ATOM 751 C C . GLY A 1 95 ? 12.824 -4.050 8.897 1.00 61.47 95 GLY A C 1
ATOM 752 O O . GLY A 1 95 ?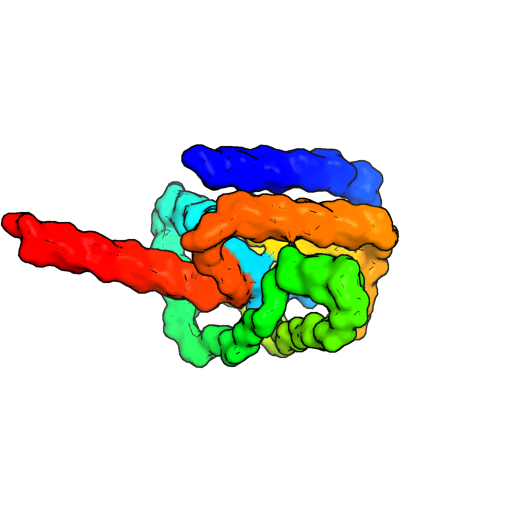 13.040 -4.844 7.982 1.00 61.47 95 GLY A O 1
ATOM 753 N N . THR A 1 96 ? 12.657 -4.463 10.152 1.00 63.34 96 THR A N 1
ATOM 754 C CA . THR A 1 96 ? 12.670 -5.887 10.501 1.00 63.34 96 THR A CA 1
ATOM 755 C C . THR A 1 96 ? 11.400 -6.579 9.996 1.00 63.34 96 THR A C 1
ATOM 757 O O . THR A 1 96 ? 10.278 -6.109 10.198 1.00 63.34 96 THR A O 1
ATOM 760 N N . PHE A 1 97 ? 11.564 -7.723 9.329 1.00 68.38 97 PHE A N 1
ATOM 761 C CA . PHE A 1 97 ? 10.467 -8.505 8.740 1.00 68.38 97 PHE A CA 1
ATOM 762 C C . PHE A 1 97 ? 9.942 -9.603 9.682 1.00 68.38 97 PHE A C 1
ATOM 764 O O . PHE A 1 97 ? 9.225 -10.504 9.252 1.00 68.38 97 PHE A O 1
ATOM 771 N N . ASP A 1 98 ? 10.270 -9.523 10.973 1.00 73.19 98 ASP A N 1
ATOM 772 C CA . ASP A 1 98 ? 10.157 -10.649 11.912 1.00 73.19 98 ASP A CA 1
ATOM 773 C C . ASP A 1 98 ? 8.726 -10.937 12.381 1.00 73.19 98 ASP A C 1
ATOM 775 O O . ASP A 1 98 ? 8.448 -11.995 12.945 1.00 73.19 98 ASP A O 1
ATOM 779 N N . ARG A 1 99 ? 7.795 -10.001 12.164 1.00 85.00 99 ARG A N 1
ATOM 780 C CA . ARG A 1 99 ? 6.419 -10.102 12.662 1.00 85.00 99 ARG A CA 1
ATOM 781 C C . ARG A 1 99 ? 5.397 -10.030 11.541 1.00 85.00 99 ARG A C 1
ATOM 783 O O . ARG A 1 99 ? 5.468 -9.176 10.658 1.00 85.00 99 ARG A O 1
ATOM 790 N N . SER A 1 100 ? 4.404 -10.915 11.615 1.00 89.06 100 SER A N 1
ATOM 791 C CA . SER A 1 100 ? 3.273 -10.947 10.683 1.00 89.06 100 SER A CA 1
ATOM 792 C C . SER A 1 100 ? 2.392 -9.707 10.831 1.00 89.06 100 SER A C 1
ATOM 794 O O . SER A 1 100 ? 2.175 -9.209 11.934 1.00 89.06 100 SER A O 1
ATOM 796 N N . CYS A 1 101 ? 1.851 -9.218 9.716 1.00 91.62 101 CYS A N 1
ATOM 797 C CA . CYS A 1 101 ? 0.897 -8.111 9.719 1.00 91.62 101 CYS A CA 1
ATOM 798 C C . CYS A 1 101 ? -0.342 -8.464 10.573 1.00 91.62 101 CYS A C 1
ATOM 800 O O . CYS A 1 101 ? -0.922 -9.527 10.348 1.00 91.62 101 CYS A O 1
ATOM 802 N N . PRO A 1 102 ? -0.834 -7.586 11.471 1.00 92.00 102 PRO A N 1
ATOM 803 C CA . PRO A 1 102 ? -2.016 -7.881 12.293 1.00 92.00 102 PRO A CA 1
ATOM 804 C C . PRO A 1 102 ? -3.316 -7.991 11.482 1.00 92.00 102 PRO A C 1
ATOM 806 O O . PRO A 1 102 ? -4.316 -8.511 11.971 1.00 92.00 102 PRO A O 1
ATOM 809 N N . PHE A 1 103 ? -3.316 -7.530 10.227 1.00 93.81 103 PHE A N 1
ATOM 810 C CA . PHE A 1 103 ? -4.446 -7.691 9.311 1.00 93.81 103 PHE A CA 1
ATOM 811 C C . PHE A 1 103 ? -4.410 -9.005 8.524 1.00 93.81 103 PHE A C 1
ATOM 813 O O . PHE A 1 103 ? -5.328 -9.255 7.737 1.00 93.81 103 PHE A O 1
ATOM 820 N N . LEU A 1 104 ? -3.366 -9.822 8.686 1.00 93.50 104 LEU A N 1
ATOM 821 C CA . LEU A 1 104 ? -3.262 -11.131 8.056 1.00 93.50 104 LEU A CA 1
ATOM 822 C C . LEU A 1 104 ? -4.110 -12.150 8.826 1.00 93.50 104 LEU A C 1
ATOM 824 O O . LEU A 1 104 ? -3.896 -12.384 10.010 1.00 93.50 104 LEU A O 1
ATOM 828 N N . ASP A 1 105 ? -5.048 -12.781 8.130 1.00 92.62 105 ASP A N 1
ATOM 829 C CA . ASP A 1 105 ? -5.927 -13.818 8.655 1.00 92.62 105 ASP A CA 1
ATOM 830 C C . ASP A 1 105 ? -5.966 -14.999 7.679 1.00 92.62 105 ASP A C 1
ATOM 832 O O . ASP A 1 105 ? -6.338 -14.835 6.520 1.00 92.62 105 ASP A O 1
ATOM 836 N N . HIS A 1 106 ? -5.523 -16.185 8.107 1.00 91.81 106 HIS A N 1
ATOM 837 C CA . HIS A 1 106 ? -5.463 -17.392 7.266 1.00 91.81 106 HIS A CA 1
ATOM 838 C C . HIS A 1 106 ? -4.871 -17.143 5.856 1.00 91.81 106 HIS A C 1
ATOM 840 O O . HIS A 1 106 ? -5.449 -17.535 4.842 1.00 91.81 106 HIS A O 1
ATOM 846 N N . LYS A 1 107 ? -3.715 -16.459 5.790 1.00 91.19 107 LYS A N 1
ATOM 847 C CA . LYS A 1 107 ? -3.019 -16.008 4.558 1.00 91.19 107 LYS A CA 1
ATOM 848 C C . LYS A 1 107 ? -3.738 -14.928 3.734 1.00 91.19 107 LYS A C 1
ATOM 850 O O . LYS A 1 107 ? -3.227 -14.508 2.699 1.00 91.19 107 LYS A O 1
ATOM 855 N N . ASN A 1 108 ? -4.879 -14.427 4.188 1.00 93.56 108 ASN A N 1
ATOM 856 C CA . ASN A 1 108 ? -5.635 -13.368 3.533 1.00 93.56 108 ASN A CA 1
ATOM 857 C C . ASN A 1 108 ? -5.516 -12.046 4.293 1.00 93.56 108 ASN A C 1
ATOM 859 O O . ASN A 1 108 ? -5.624 -11.993 5.511 1.00 93.56 108 ASN A O 1
ATOM 863 N N . CYS A 1 109 ? -5.327 -10.944 3.571 1.00 94.38 109 CYS A N 1
ATOM 864 C CA . CYS A 1 109 ? -5.355 -9.621 4.187 1.00 94.38 109 CYS A CA 1
ATOM 865 C C . CYS A 1 109 ? -6.808 -9.171 4.406 1.00 94.38 109 CYS A C 1
ATOM 867 O O . CYS A 1 109 ? -7.554 -8.954 3.450 1.00 94.38 109 CYS A O 1
ATOM 869 N N . SER A 1 110 ? -7.191 -8.941 5.659 1.00 95.00 110 SER A N 1
ATOM 870 C CA . SER A 1 110 ? -8.536 -8.497 6.063 1.00 95.00 110 SER A CA 1
ATOM 871 C C . SER A 1 110 ? -8.909 -7.089 5.569 1.00 95.00 110 SER A C 1
ATOM 873 O O . SER A 1 110 ? -10.077 -6.692 5.623 1.00 95.00 110 SER A O 1
ATOM 875 N N . ILE A 1 111 ? -7.920 -6.335 5.076 1.00 95.69 111 ILE A N 1
ATOM 876 C CA . ILE A 1 111 ? -8.071 -5.011 4.459 1.00 95.69 111 ILE A CA 1
ATOM 877 C C . ILE A 1 111 ? -7.559 -4.983 3.012 1.00 95.69 111 ILE A C 1
ATOM 879 O O . ILE A 1 111 ? -7.225 -3.917 2.512 1.00 95.69 111 ILE A O 1
ATOM 883 N N . TYR A 1 112 ? -7.503 -6.121 2.305 1.00 94.56 112 TYR A N 1
ATOM 884 C CA . TYR A 1 112 ? -6.861 -6.226 0.981 1.00 94.56 112 TYR A CA 1
ATOM 885 C C . TYR A 1 112 ? -7.282 -5.128 -0.016 1.00 94.56 112 TYR A C 1
ATOM 887 O O . TYR A 1 112 ? -6.450 -4.590 -0.740 1.00 94.56 112 TYR A O 1
ATOM 895 N N . LYS A 1 113 ? -8.565 -4.735 -0.028 1.00 94.69 113 LYS A N 1
ATOM 896 C CA . LYS A 1 113 ? -9.084 -3.671 -0.913 1.00 94.69 113 LYS A CA 1
ATOM 897 C C . LYS A 1 113 ? -8.605 -2.262 -0.537 1.00 94.69 113 LYS A C 1
ATOM 899 O O . LYS A 1 113 ? -8.497 -1.400 -1.410 1.00 94.69 113 LYS A O 1
ATOM 904 N N . ALA A 1 114 ? -8.336 -2.033 0.744 1.00 96.50 114 ALA A N 1
ATOM 905 C CA . ALA A 1 114 ? -7.880 -0.762 1.298 1.00 96.50 114 ALA A CA 1
ATOM 906 C C . ALA A 1 114 ? -6.386 -0.763 1.660 1.00 96.50 114 ALA A C 1
ATOM 908 O O . ALA A 1 114 ? -5.914 0.194 2.262 1.00 96.50 114 ALA A O 1
ATOM 909 N N . ARG A 1 115 ? -5.646 -1.821 1.295 1.00 95.88 115 ARG A N 1
ATOM 910 C CA . ARG A 1 115 ? -4.218 -1.955 1.597 1.00 95.88 115 ARG A CA 1
ATOM 911 C C . ARG A 1 115 ? -3.431 -0.730 1.100 1.00 95.88 115 ARG A C 1
ATOM 913 O O . ARG A 1 115 ? -3.732 -0.248 -0.003 1.00 95.88 115 ARG A O 1
ATOM 920 N N . PRO A 1 116 ? -2.440 -0.260 1.880 1.00 97.12 116 PRO A N 1
ATOM 921 C CA . PRO A 1 116 ? -1.607 0.872 1.495 1.00 97.12 116 PRO A CA 1
ATOM 922 C C . PRO A 1 116 ? -0.759 0.529 0.269 1.00 97.12 116 PRO A C 1
ATOM 924 O O . PRO A 1 116 ? -0.641 -0.637 -0.130 1.00 97.12 116 PRO A O 1
ATOM 927 N N . PHE A 1 117 ? -0.161 1.549 -0.336 1.00 98.00 117 PHE A N 1
ATOM 928 C CA . PHE A 1 117 ? 0.573 1.399 -1.581 1.00 98.00 117 PHE A CA 1
ATOM 929 C C . PHE A 1 117 ? 1.798 0.500 -1.449 1.00 98.00 117 PHE A C 1
ATOM 931 O O . PHE A 1 117 ? 2.038 -0.307 -2.337 1.00 98.00 117 PHE A O 1
ATOM 938 N N . SER A 1 118 ? 2.505 0.562 -0.322 1.00 94.50 118 SER A N 1
ATOM 939 C CA . SER A 1 118 ? 3.625 -0.333 0.001 1.00 94.50 118 SER A CA 1
ATOM 940 C C . SER A 1 118 ? 3.243 -1.816 -0.100 1.00 94.50 118 SER A C 1
ATOM 942 O O . SER A 1 118 ? 3.988 -2.610 -0.660 1.00 94.50 118 SER A O 1
ATOM 944 N N . CYS A 1 119 ? 2.038 -2.191 0.340 1.00 94.50 119 CYS A N 1
ATOM 945 C CA . CYS A 1 119 ? 1.509 -3.549 0.171 1.00 94.50 119 CYS A CA 1
ATOM 946 C C . CYS A 1 119 ? 0.966 -3.823 -1.241 1.00 94.50 119 CYS A C 1
ATOM 948 O O . CYS A 1 119 ? 0.896 -4.974 -1.668 1.00 94.50 119 CYS A O 1
ATOM 950 N N . ARG A 1 120 ? 0.474 -2.790 -1.934 1.00 94.69 120 ARG A N 1
ATOM 951 C CA . ARG A 1 120 ? -0.106 -2.895 -3.283 1.00 94.69 120 ARG A CA 1
ATOM 952 C C . ARG A 1 120 ? 0.965 -3.078 -4.351 1.00 94.69 120 ARG A C 1
ATOM 954 O O . ARG A 1 120 ? 0.720 -3.798 -5.310 1.00 94.69 120 ARG A O 1
ATOM 961 N N . SER A 1 121 ? 2.105 -2.415 -4.188 1.00 94.94 121 SER A N 1
ATOM 962 C CA . SER A 1 121 ? 3.207 -2.435 -5.140 1.00 94.94 121 SER A CA 1
ATOM 963 C C . SER A 1 121 ? 4.065 -3.690 -5.019 1.00 94.94 121 SER A C 1
ATOM 965 O O . SER A 1 121 ? 4.762 -4.021 -5.970 1.00 94.94 121 SER A O 1
ATOM 967 N N . PHE A 1 122 ? 3.988 -4.438 -3.914 1.00 91.50 122 PHE A N 1
ATOM 968 C CA . PHE A 1 122 ? 4.676 -5.721 -3.788 1.00 91.50 122 PHE A CA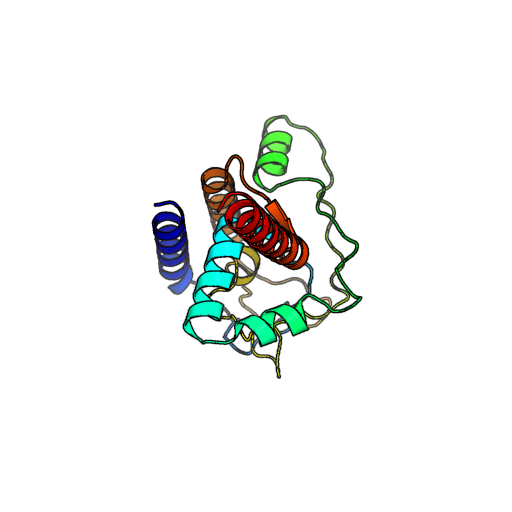 1
ATOM 969 C C . PHE A 1 122 ? 4.224 -6.718 -4.857 1.00 91.50 122 PHE A C 1
ATOM 971 O O . PHE A 1 122 ? 3.053 -7.087 -4.952 1.00 91.50 122 PHE A O 1
ATOM 978 N N . ALA A 1 123 ? 5.196 -7.174 -5.642 1.00 93.81 123 ALA A N 1
ATOM 979 C CA . ALA A 1 123 ? 5.005 -8.118 -6.723 1.00 93.81 123 ALA A CA 1
ATOM 980 C C . ALA A 1 123 ? 6.260 -8.968 -6.918 1.00 93.81 123 ALA A C 1
ATOM 982 O O . ALA A 1 123 ? 7.381 -8.512 -6.700 1.00 93.81 123 ALA A O 1
ATOM 983 N N . SER A 1 124 ? 6.058 -10.193 -7.389 1.00 95.00 124 SER A N 1
ATOM 984 C CA . SER A 1 124 ? 7.113 -11.026 -7.943 1.00 95.00 124 SER A CA 1
ATOM 985 C C . SER A 1 124 ? 6.579 -11.828 -9.121 1.00 95.00 124 SER A C 1
ATOM 987 O O . SER A 1 124 ? 5.405 -12.201 -9.148 1.00 95.00 124 SER A O 1
ATOM 989 N N . GLN A 1 125 ? 7.435 -12.098 -10.101 1.00 94.94 125 GLN A N 1
ATOM 990 C CA . GLN A 1 125 ? 7.158 -12.983 -11.228 1.00 94.94 125 GLN A CA 1
ATOM 991 C C . GLN A 1 125 ? 7.076 -14.451 -10.794 1.00 94.94 125 GLN A C 1
ATOM 993 O O . GLN A 1 125 ? 6.367 -15.228 -11.432 1.00 94.94 125 GLN A O 1
ATOM 998 N N . ASN A 1 126 ? 7.741 -14.804 -9.689 1.00 93.06 126 ASN A N 1
ATOM 999 C CA . ASN A 1 126 ? 7.832 -16.157 -9.152 1.00 93.06 126 ASN A CA 1
ATOM 1000 C C . ASN A 1 126 ? 7.274 -16.229 -7.722 1.00 93.06 126 ASN A C 1
ATOM 1002 O O . ASN A 1 126 ? 7.127 -15.221 -7.033 1.00 93.06 126 ASN A O 1
ATOM 1006 N N . ALA A 1 127 ? 6.912 -17.431 -7.270 1.00 90.81 127 ALA A N 1
ATOM 1007 C CA . ALA A 1 127 ? 6.391 -17.623 -5.920 1.00 90.81 127 ALA A CA 1
ATOM 1008 C C . ALA A 1 127 ? 7.499 -17.405 -4.874 1.00 90.81 127 ALA A C 1
ATOM 1010 O O . ALA A 1 127 ? 8.450 -18.185 -4.806 1.00 90.81 127 ALA A O 1
ATOM 1011 N N . CYS A 1 128 ? 7.358 -16.370 -4.043 1.00 89.69 128 CYS A N 1
ATOM 1012 C CA . CYS A 1 128 ? 8.343 -16.044 -3.013 1.00 89.69 128 CYS A CA 1
ATOM 1013 C C . CYS A 1 128 ? 8.403 -17.113 -1.913 1.00 89.69 128 CYS A C 1
ATOM 1015 O O . CYS A 1 128 ? 7.365 -17.572 -1.422 1.00 89.69 128 CYS A O 1
ATOM 1017 N N . GLN A 1 129 ? 9.616 -17.413 -1.450 1.00 85.94 129 GLN A N 1
ATOM 1018 C CA . GLN A 1 129 ? 9.888 -18.188 -0.238 1.00 85.94 129 GLN A CA 1
ATOM 1019 C C . GLN A 1 129 ? 10.339 -17.270 0.910 1.00 85.94 129 GLN A C 1
ATOM 1021 O O . GLN A 1 129 ? 10.884 -16.190 0.651 1.00 85.94 129 GLN A O 1
ATOM 1026 N N . PRO A 1 130 ? 10.150 -17.670 2.181 1.00 82.50 130 PRO A N 1
ATOM 1027 C CA . PRO A 1 130 ? 10.740 -16.957 3.310 1.00 82.50 130 PRO A CA 1
ATOM 1028 C C . PRO A 1 130 ? 12.253 -16.770 3.118 1.00 82.50 130 PRO A C 1
ATOM 1030 O O . PRO A 1 130 ? 12.957 -17.723 2.791 1.00 82.50 130 PRO A O 1
ATOM 1033 N N . GLY A 1 131 ? 12.742 -15.539 3.279 1.00 78.06 131 GLY A N 1
ATOM 1034 C CA . GLY A 1 131 ? 14.159 -15.192 3.101 1.00 78.06 131 GLY A CA 1
ATOM 1035 C C . GLY A 1 131 ? 14.628 -15.028 1.648 1.00 78.06 131 GLY A C 1
ATOM 1036 O O . GLY A 1 131 ? 15.773 -14.644 1.434 1.00 78.06 131 GLY A O 1
ATOM 1037 N N . SER A 1 132 ? 13.774 -15.283 0.651 1.00 81.31 132 SER A N 1
ATOM 1038 C CA . SER A 1 132 ? 14.095 -15.009 -0.758 1.00 81.31 132 SER A CA 1
ATOM 1039 C C . SER A 1 132 ? 13.749 -13.573 -1.158 1.00 81.31 132 SER A C 1
ATOM 1041 O O . SER A 1 132 ? 12.782 -12.991 -0.662 1.00 81.31 132 SER A O 1
ATOM 1043 N N . THR A 1 133 ? 14.514 -13.017 -2.094 1.00 85.06 133 THR A N 1
ATOM 1044 C CA . THR A 1 133 ? 14.210 -11.729 -2.724 1.00 85.06 133 THR A CA 1
ATOM 1045 C C . THR A 1 133 ? 13.138 -11.904 -3.797 1.00 85.06 133 THR A C 1
ATOM 1047 O O . THR A 1 133 ? 13.160 -12.863 -4.565 1.00 85.06 133 THR A O 1
ATOM 1050 N N . ALA A 1 134 ? 12.199 -10.960 -3.869 1.00 90.75 134 ALA A N 1
ATOM 1051 C CA . ALA A 1 134 ? 11.211 -10.928 -4.937 1.00 90.75 134 ALA A CA 1
ATOM 1052 C C . ALA A 1 134 ? 11.877 -10.627 -6.290 1.00 90.75 134 ALA A C 1
ATOM 1054 O O . ALA A 1 134 ? 12.599 -9.642 -6.434 1.00 90.75 134 ALA A O 1
ATOM 1055 N N . GLU A 1 135 ? 11.588 -11.445 -7.298 1.00 94.25 135 GLU A N 1
ATOM 1056 C CA . GLU A 1 135 ? 12.034 -11.207 -8.673 1.00 94.25 135 GLU A CA 1
ATOM 1057 C C . GLU A 1 135 ? 10.984 -10.404 -9.438 1.00 94.25 135 GLU A C 1
ATOM 1059 O O . GLU A 1 135 ? 9.847 -10.855 -9.575 1.00 94.25 135 GLU A O 1
ATOM 1064 N N . ILE A 1 136 ? 11.337 -9.216 -9.927 1.00 95.69 136 ILE A N 1
ATOM 1065 C CA . ILE A 1 136 ? 10.452 -8.341 -10.703 1.00 95.69 136 ILE A CA 1
ATOM 1066 C C . ILE A 1 136 ? 11.304 -7.418 -11.599 1.00 95.69 136 ILE A C 1
ATOM 1068 O O . ILE A 1 136 ? 12.428 -7.085 -11.217 1.00 95.69 136 ILE A O 1
ATOM 1072 N N . PRO A 1 137 ? 10.833 -6.993 -12.788 1.00 95.56 137 PRO A N 1
ATOM 1073 C CA . PRO A 1 137 ? 11.619 -6.115 -13.650 1.00 95.56 137 PRO A CA 1
ATOM 1074 C C . PRO A 1 137 ? 11.933 -4.759 -13.009 1.00 95.56 137 PRO A C 1
ATOM 1076 O O . PRO A 1 137 ? 11.089 -4.165 -12.341 1.00 95.56 137 PRO A O 1
ATOM 1079 N N . GLN A 1 138 ? 13.117 -4.208 -13.290 1.00 95.25 138 GLN A N 1
ATOM 1080 C CA . GLN A 1 138 ? 13.556 -2.929 -12.717 1.00 95.25 138 GLN A CA 1
ATOM 1081 C C . GLN A 1 138 ? 12.595 -1.772 -13.021 1.00 95.25 138 GLN A C 1
ATOM 1083 O O . GLN A 1 138 ? 12.322 -0.961 -12.141 1.00 95.25 138 GLN A O 1
ATOM 1088 N N . TYR A 1 139 ? 12.028 -1.716 -14.232 1.00 96.31 139 TYR A N 1
ATOM 1089 C CA . TYR A 1 139 ? 11.063 -0.671 -14.591 1.00 96.31 139 TYR A CA 1
ATOM 1090 C C . TYR A 1 139 ? 9.824 -0.686 -13.685 1.00 96.31 139 TYR A C 1
ATOM 1092 O O . TYR A 1 139 ? 9.206 0.356 -13.473 1.00 96.31 139 TYR A O 1
ATOM 1100 N N . TYR A 1 140 ? 9.476 -1.849 -13.122 1.00 97.00 140 TYR A N 1
ATOM 1101 C CA . TYR A 1 140 ? 8.378 -1.962 -12.177 1.00 97.00 140 TYR A CA 1
ATOM 1102 C C . TYR A 1 140 ? 8.713 -1.350 -10.830 1.00 97.00 140 TYR A C 1
ATOM 1104 O O . TYR A 1 140 ? 7.909 -0.595 -10.286 1.00 97.00 140 TYR A O 1
ATOM 1112 N N . LEU A 1 141 ? 9.926 -1.596 -10.338 1.00 94.62 141 LEU A N 1
ATOM 1113 C CA . LEU A 1 141 ? 10.427 -0.934 -9.139 1.00 94.62 141 LEU A CA 1
ATOM 1114 C C . LEU A 1 141 ? 10.492 0.582 -9.344 1.00 94.62 141 LEU A C 1
ATOM 1116 O O . LEU A 1 141 ? 10.025 1.322 -8.489 1.00 94.62 141 LEU A O 1
ATOM 1120 N N . SER A 1 142 ? 10.973 1.056 -10.497 1.00 95.81 142 SER A N 1
ATOM 1121 C CA . SER A 1 142 ? 10.994 2.489 -10.816 1.00 95.81 142 SER A CA 1
ATOM 1122 C C . SER A 1 142 ? 9.594 3.108 -10.812 1.00 95.81 142 SER A C 1
ATOM 1124 O O . SER A 1 142 ? 9.397 4.172 -10.225 1.00 95.81 142 SER A O 1
ATOM 1126 N N . ALA A 1 143 ? 8.610 2.439 -11.419 1.00 97.50 143 ALA A N 1
ATOM 1127 C CA . ALA A 1 143 ? 7.225 2.901 -11.424 1.00 97.50 143 ALA A CA 1
ATOM 1128 C C . ALA A 1 143 ? 6.615 2.905 -10.014 1.00 97.50 143 ALA A C 1
ATOM 1130 O O . ALA A 1 143 ? 5.997 3.893 -9.618 1.00 97.50 143 ALA A O 1
ATOM 1131 N N . ALA A 1 144 ? 6.825 1.840 -9.234 1.00 97.44 144 ALA A N 1
ATOM 1132 C CA . ALA A 1 144 ? 6.386 1.769 -7.845 1.00 97.44 144 ALA A CA 1
ATOM 1133 C C . ALA A 1 144 ? 7.010 2.898 -7.009 1.00 97.44 144 ALA A C 1
ATOM 1135 O O . ALA A 1 144 ? 6.289 3.628 -6.337 1.00 97.44 144 ALA A O 1
ATOM 1136 N N . THR A 1 145 ? 8.321 3.118 -7.109 1.00 96.12 145 THR A N 1
ATOM 1137 C CA . THR A 1 145 ? 9.011 4.204 -6.402 1.00 96.12 145 THR A CA 1
ATOM 1138 C C . THR A 1 145 ? 8.475 5.577 -6.805 1.00 96.12 145 THR A C 1
ATOM 1140 O O . THR A 1 145 ? 8.217 6.405 -5.935 1.00 96.12 145 THR A O 1
ATOM 1143 N N . ALA A 1 146 ? 8.243 5.828 -8.097 1.00 97.81 146 ALA A N 1
ATOM 1144 C CA . ALA A 1 146 ? 7.655 7.087 -8.558 1.00 97.81 146 ALA A CA 1
ATOM 1145 C C . ALA A 1 146 ? 6.240 7.302 -7.993 1.00 97.81 146 ALA A C 1
ATOM 1147 O O . ALA A 1 146 ? 5.906 8.397 -7.545 1.00 97.81 146 ALA A O 1
ATOM 1148 N N . VAL A 1 147 ? 5.410 6.258 -7.951 1.00 98.50 147 VAL A N 1
ATOM 1149 C CA . VAL A 1 147 ? 4.063 6.356 -7.375 1.00 98.50 147 VAL A CA 1
ATOM 1150 C C . VAL A 1 147 ? 4.102 6.563 -5.859 1.00 98.50 147 VAL A C 1
ATOM 1152 O O . VAL A 1 147 ? 3.331 7.378 -5.352 1.00 98.50 147 VAL A O 1
ATOM 1155 N N . SER A 1 148 ? 5.025 5.919 -5.139 1.00 97.88 148 SER A N 1
ATOM 1156 C CA . SER A 1 148 ? 5.254 6.186 -3.712 1.00 97.88 148 SER A CA 1
ATOM 1157 C C . SER A 1 148 ? 5.598 7.659 -3.465 1.00 97.88 148 SER A C 1
ATOM 1159 O O . SER A 1 148 ? 4.988 8.280 -2.595 1.00 97.88 148 SER A O 1
ATOM 1161 N N . GLN A 1 149 ? 6.485 8.248 -4.279 1.00 97.75 149 GLN A N 1
ATOM 1162 C CA . GLN A 1 149 ? 6.836 9.673 -4.205 1.00 97.75 149 GLN A CA 1
ATOM 1163 C C . GLN A 1 149 ? 5.614 10.584 -4.422 1.00 97.75 149 GLN A C 1
ATOM 1165 O O . GLN A 1 149 ? 5.406 11.541 -3.674 1.00 97.75 149 GLN A O 1
ATOM 1170 N N . LEU A 1 150 ? 4.751 10.263 -5.397 1.00 98.44 150 LEU A N 1
ATOM 1171 C CA . LEU A 1 150 ? 3.513 11.012 -5.666 1.00 98.44 150 LEU A CA 1
ATOM 1172 C C . LEU A 1 150 ? 2.509 10.938 -4.509 1.00 98.44 150 LEU A C 1
ATOM 1174 O O . LEU A 1 150 ? 1.871 11.939 -4.178 1.00 98.44 150 LEU A O 1
ATOM 1178 N N . ILE A 1 151 ? 2.346 9.763 -3.899 1.00 98.56 151 ILE A N 1
ATOM 1179 C CA . ILE A 1 151 ? 1.448 9.568 -2.753 1.00 98.56 151 ILE A CA 1
ATOM 1180 C C . ILE A 1 151 ? 1.964 10.338 -1.541 1.00 98.56 151 ILE A C 1
ATOM 1182 O O . ILE A 1 151 ? 1.192 11.022 -0.868 1.00 98.56 151 ILE A O 1
ATOM 1186 N N . GLU A 1 152 ? 3.268 10.277 -1.295 1.00 97.75 152 GLU A N 1
ATOM 1187 C CA . GLU A 1 152 ? 3.913 11.035 -0.233 1.00 97.75 152 GLU A CA 1
ATOM 1188 C C . GLU A 1 152 ? 3.785 12.551 -0.467 1.00 97.75 152 GLU A C 1
ATOM 1190 O O . GLU A 1 152 ? 3.403 13.287 0.441 1.00 97.75 152 GLU A O 1
ATOM 1195 N N . HIS A 1 153 ? 3.972 13.020 -1.705 1.00 97.50 153 HIS A N 1
ATOM 1196 C CA . HIS A 1 153 ? 3.763 14.420 -2.083 1.00 97.50 153 HIS A CA 1
ATOM 1197 C C . HIS A 1 153 ? 2.302 14.860 -1.880 1.00 97.50 153 HIS A C 1
ATOM 1199 O O . HIS A 1 153 ? 2.027 15.930 -1.339 1.00 97.50 153 HIS A O 1
ATOM 1205 N N . LEU A 1 154 ? 1.326 14.022 -2.242 1.00 98.12 154 LEU A N 1
ATOM 1206 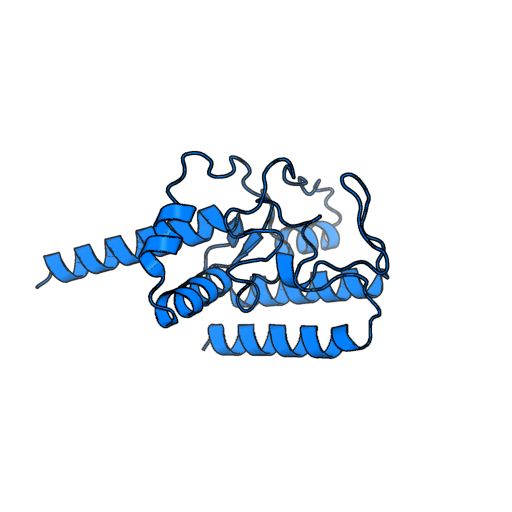C CA . LEU A 1 154 ? -0.093 14.282 -1.965 1.00 98.12 154 LEU A CA 1
ATOM 1207 C C . LEU A 1 154 ? -0.364 14.419 -0.450 1.00 98.12 154 LEU A C 1
ATOM 1209 O O . LEU A 1 154 ? -1.232 15.198 -0.022 1.00 98.12 154 LEU A O 1
ATOM 1213 N N . ALA A 1 155 ? 0.386 13.668 0.357 1.00 97.38 155 ALA A N 1
ATOM 1214 C CA . ALA A 1 155 ? 0.344 13.656 1.812 1.00 97.38 155 ALA A CA 1
ATOM 1215 C C . ALA A 1 155 ? 1.226 14.707 2.492 1.00 97.38 155 ALA A C 1
ATOM 1217 O O . ALA A 1 155 ? 1.368 14.656 3.710 1.00 97.38 155 ALA A O 1
ATOM 1218 N N . GLN A 1 156 ? 1.735 15.703 1.764 1.00 94.56 156 GLN A N 1
ATOM 1219 C CA . GLN A 1 156 ? 2.448 16.824 2.374 1.00 94.56 156 GLN A CA 1
ATOM 1220 C C . GLN A 1 156 ? 1.688 17.419 3.566 1.00 94.56 156 GLN A C 1
ATOM 1222 O O . GLN A 1 156 ? 0.467 17.633 3.505 1.00 94.56 156 GLN A O 1
ATOM 1227 N N . HIS A 1 157 ? 2.457 17.690 4.625 1.00 93.12 157 HIS A N 1
ATOM 1228 C CA . HIS A 1 157 ? 2.005 18.203 5.923 1.00 93.12 157 HIS A CA 1
ATOM 1229 C C . HIS A 1 157 ? 1.080 17.261 6.711 1.00 93.12 157 HIS A C 1
ATOM 1231 O O . HIS A 1 157 ? 0.390 17.705 7.626 1.00 93.12 157 HIS A O 1
ATOM 1237 N N . LEU A 1 158 ? 1.048 15.974 6.361 1.00 95.19 158 LEU A N 1
ATOM 1238 C CA . LEU A 1 158 ? 0.358 14.922 7.105 1.00 95.19 158 LEU A CA 1
ATOM 1239 C C . LEU A 1 158 ? 1.364 13.885 7.613 1.00 95.19 158 LEU A C 1
ATOM 1241 O O . LEU A 1 158 ? 2.527 13.891 7.207 1.00 95.19 158 LEU A O 1
ATOM 1245 N N . TYR A 1 159 ? 0.923 12.984 8.490 1.00 94.94 159 TYR A N 1
ATOM 1246 C CA . TYR A 1 159 ? 1.804 11.935 8.995 1.00 94.94 159 TYR A CA 1
ATOM 1247 C C . TYR A 1 159 ? 2.257 10.961 7.890 1.00 94.94 159 TYR A C 1
ATOM 1249 O O . TYR A 1 159 ? 1.496 10.613 6.982 1.00 94.94 159 TYR A O 1
ATOM 1257 N N . TRP A 1 160 ? 3.487 10.466 8.020 1.00 95.19 160 TRP A N 1
ATOM 1258 C CA . TRP A 1 160 ? 4.060 9.364 7.247 1.00 95.19 160 TRP A CA 1
ATOM 1259 C C . TRP A 1 160 ? 4.868 8.473 8.195 1.00 95.19 160 TRP A C 1
ATOM 1261 O O . TRP A 1 160 ? 5.480 8.970 9.139 1.00 95.19 160 TRP A O 1
ATOM 1271 N N . GLY A 1 161 ? 4.842 7.157 7.991 1.00 93.69 161 GLY A N 1
ATOM 1272 C CA . GLY A 1 161 ? 5.606 6.223 8.819 1.00 93.69 161 GLY A CA 1
ATOM 1273 C C . GLY A 1 161 ? 5.027 4.818 8.800 1.00 93.69 161 GLY A C 1
ATOM 1274 O O . GLY A 1 161 ? 4.316 4.446 7.869 1.00 93.69 161 GLY A O 1
ATOM 1275 N N . ASN A 1 162 ? 5.328 4.022 9.831 1.00 93.25 162 ASN A N 1
ATOM 1276 C CA . ASN A 1 162 ? 4.786 2.668 9.960 1.00 93.25 162 ASN A CA 1
ATOM 1277 C C . ASN A 1 162 ? 3.247 2.682 10.036 1.00 93.25 162 ASN A C 1
ATOM 1279 O O . ASN A 1 162 ? 2.665 3.454 10.797 1.00 93.25 162 ASN A O 1
ATOM 1283 N N . MET A 1 163 ? 2.594 1.783 9.299 1.00 93.94 163 MET A N 1
ATOM 1284 C CA . MET A 1 163 ? 1.139 1.681 9.202 1.00 93.94 163 MET A CA 1
ATOM 1285 C C . MET A 1 163 ? 0.444 1.633 10.565 1.00 93.94 163 MET A C 1
ATOM 1287 O O . MET A 1 163 ? -0.536 2.345 10.765 1.00 93.94 163 MET A O 1
ATOM 1291 N N . LEU A 1 164 ? 0.937 0.838 11.514 1.00 92.25 164 LEU A N 1
ATOM 1292 C CA . LEU A 1 164 ? 0.275 0.681 12.811 1.00 92.25 164 LEU A CA 1
ATOM 1293 C C . LEU A 1 164 ? 0.389 1.955 13.654 1.00 92.25 164 LEU A C 1
ATOM 1295 O O . LEU A 1 164 ? -0.603 2.393 14.233 1.00 92.25 164 LEU A O 1
ATOM 1299 N N . HIS A 1 165 ? 1.549 2.617 13.628 1.00 91.69 165 HIS A N 1
ATOM 1300 C CA . HIS A 1 165 ? 1.732 3.915 14.280 1.00 91.69 165 HIS A CA 1
ATOM 1301 C C . HIS A 1 165 ? 0.845 5.005 13.677 1.00 91.69 165 HIS A C 1
ATOM 1303 O O . HIS A 1 165 ? 0.258 5.793 14.414 1.00 91.69 165 HIS A O 1
ATOM 1309 N N . ILE A 1 166 ? 0.722 5.047 12.348 1.00 94.31 166 ILE A N 1
ATOM 1310 C CA . ILE A 1 166 ? -0.116 6.036 11.664 1.00 94.31 166 ILE A CA 1
ATOM 1311 C C . ILE A 1 166 ? -1.592 5.813 11.994 1.00 94.31 166 ILE A C 1
ATOM 1313 O O . ILE A 1 166 ? -2.286 6.769 12.328 1.00 94.31 166 ILE A O 1
ATOM 1317 N N . LEU A 1 167 ? -2.075 4.566 11.955 1.00 94.56 167 LEU A N 1
ATOM 1318 C CA . LEU A 1 167 ? -3.454 4.245 12.339 1.00 94.56 167 LEU A CA 1
ATOM 1319 C C . LEU A 1 167 ? -3.737 4.641 13.790 1.00 94.56 167 LEU A C 1
ATOM 1321 O O . LEU A 1 167 ? -4.744 5.295 14.056 1.00 94.56 167 LEU A O 1
ATOM 1325 N N . TYR A 1 168 ? -2.824 4.304 14.704 1.00 91.56 168 TYR A N 1
ATOM 1326 C CA . TYR A 1 168 ? -2.930 4.687 16.107 1.00 91.56 168 TYR A CA 1
ATOM 1327 C C . TYR A 1 168 ? -2.987 6.213 16.279 1.00 91.56 168 TYR A C 1
ATOM 1329 O O . TYR A 1 168 ? -3.886 6.726 16.942 1.00 91.56 168 TYR A O 1
ATOM 1337 N N . ALA A 1 169 ? -2.088 6.956 15.624 1.00 91.81 169 ALA A N 1
ATOM 1338 C CA . ALA A 1 169 ? -2.047 8.416 15.693 1.00 91.81 169 ALA A CA 1
ATOM 1339 C C . ALA A 1 169 ? -3.329 9.074 15.154 1.00 91.81 169 ALA A C 1
ATOM 1341 O O . ALA A 1 169 ? -3.816 10.036 15.746 1.00 91.81 169 ALA A O 1
ATOM 1342 N N . ILE A 1 170 ? -3.905 8.553 14.063 1.00 94.06 170 ILE A N 1
ATOM 1343 C CA . ILE A 1 170 ? -5.172 9.059 13.514 1.00 94.06 170 ILE A CA 1
ATOM 1344 C C . ILE A 1 170 ? -6.318 8.840 14.507 1.00 94.06 170 ILE A C 1
ATOM 1346 O O . ILE A 1 170 ? -7.105 9.754 14.731 1.00 94.06 170 ILE A O 1
ATOM 1350 N N . ILE A 1 171 ? -6.413 7.654 15.113 1.00 90.81 171 ILE A N 1
ATOM 1351 C CA . ILE A 1 171 ? -7.480 7.328 16.071 1.00 90.81 171 ILE A CA 1
ATOM 1352 C C . ILE A 1 171 ? -7.376 8.203 17.322 1.00 90.81 171 ILE A C 1
ATOM 1354 O O . ILE A 1 171 ? -8.373 8.788 17.733 1.00 90.81 171 ILE A O 1
ATOM 1358 N N . GLN A 1 172 ? -6.170 8.359 17.876 1.00 88.12 172 GLN A N 1
ATOM 1359 C CA . GLN A 1 172 ? -5.924 9.252 19.013 1.00 88.12 172 GLN A CA 1
ATOM 1360 C C . GLN A 1 172 ? -6.302 10.697 18.681 1.00 88.12 172 GLN A C 1
ATOM 1362 O O . GLN A 1 172 ? -6.978 11.360 19.460 1.00 88.12 172 GLN A O 1
ATOM 1367 N N . LYS A 1 173 ? -5.928 11.171 17.486 1.00 87.88 173 LYS A N 1
ATOM 1368 C CA . LYS A 1 173 ? -6.341 12.486 16.992 1.00 87.88 173 LYS A CA 1
ATOM 1369 C C . LYS A 1 173 ? -7.867 12.586 16.947 1.00 87.88 173 LYS A C 1
ATOM 1371 O O . LYS A 1 173 ? -8.399 13.540 17.477 1.00 87.88 173 LYS A O 1
ATOM 1376 N N . ILE A 1 174 ? -8.593 11.617 16.393 1.00 84.81 174 ILE A N 1
ATOM 1377 C CA . ILE A 1 174 ? -10.067 11.673 16.350 1.00 84.81 174 ILE A CA 1
ATOM 1378 C C . ILE A 1 174 ? -10.677 11.749 17.759 1.00 84.81 174 ILE A C 1
ATOM 1380 O O . ILE A 1 174 ? -11.544 12.592 17.974 1.00 84.81 174 ILE A O 1
ATOM 1384 N N . GLY A 1 175 ? -10.206 10.927 18.703 1.00 80.94 175 GLY A N 1
ATOM 1385 C CA . GLY A 1 175 ? -10.698 10.934 20.086 1.00 80.94 175 GLY A CA 1
ATOM 1386 C C . GLY A 1 175 ? -10.494 12.286 20.773 1.00 80.94 175 GLY A C 1
ATOM 1387 O O . GLY A 1 175 ? -11.451 12.876 21.258 1.00 80.94 175 GLY A O 1
ATOM 1388 N N . LEU A 1 176 ? -9.284 12.851 20.686 1.00 74.50 176 LEU A N 1
ATOM 1389 C CA . LEU A 1 176 ? -8.988 14.176 21.246 1.00 74.50 176 LEU A CA 1
ATOM 1390 C C . LEU A 1 176 ? -9.884 15.278 20.660 1.00 74.50 176 LEU A C 1
ATOM 1392 O O . LEU A 1 176 ? -10.286 16.193 21.371 1.00 74.50 176 LEU A O 1
ATOM 1396 N N . TRP A 1 177 ? -10.199 15.209 19.364 1.00 64.94 177 TRP A N 1
ATOM 1397 C CA . TRP A 1 177 ? -11.090 16.184 18.730 1.00 64.94 177 TRP A CA 1
ATOM 1398 C C . TRP A 1 177 ? -12.542 16.041 19.203 1.00 64.94 177 TRP A C 1
ATOM 1400 O O . TRP A 1 177 ? -13.233 17.051 19.300 1.00 64.94 177 TRP A O 1
ATOM 1410 N N . GLN A 1 178 ? -13.008 14.823 19.489 1.00 74.12 178 GLN A N 1
ATOM 1411 C CA . GLN A 1 178 ? -14.339 14.593 20.061 1.00 74.12 178 GLN A CA 1
ATOM 1412 C C . GLN A 1 178 ? -14.418 15.136 21.490 1.00 74.12 178 GLN A C 1
ATOM 1414 O O . GLN A 1 178 ? -15.327 15.909 21.780 1.00 74.12 178 GLN A O 1
ATOM 1419 N N . ASP A 1 179 ? -13.410 14.852 22.318 1.00 70.25 179 ASP A N 1
ATOM 1420 C CA . ASP A 1 179 ? -13.326 15.359 23.692 1.00 70.25 179 ASP A CA 1
ATOM 1421 C C . ASP A 1 179 ? -13.311 16.897 23.739 1.00 70.25 179 ASP A C 1
ATOM 1423 O O . ASP A 1 179 ? -13.959 17.503 24.590 1.00 70.25 179 ASP A O 1
ATOM 1427 N N . MET A 1 180 ? -12.601 17.551 22.810 1.00 63.16 180 MET A N 1
ATOM 1428 C CA . MET A 1 180 ? -12.580 19.016 22.703 1.00 63.16 180 MET A CA 1
ATOM 1429 C C . MET A 1 180 ? -13.951 19.604 22.337 1.00 63.16 180 MET A C 1
ATOM 1431 O O . MET A 1 180 ? -14.318 20.649 22.860 1.00 63.16 180 MET A O 1
ATOM 1435 N N . ILE A 1 181 ? -14.713 18.949 21.454 1.00 69.81 181 ILE A N 1
ATOM 1436 C CA . ILE A 1 181 ? -16.057 19.410 21.069 1.00 69.81 181 ILE A CA 1
ATOM 1437 C C . ILE A 1 181 ? -17.039 19.230 22.230 1.00 69.81 181 ILE A C 1
ATOM 1439 O O . ILE A 1 181 ? -17.846 20.120 22.472 1.00 69.81 181 ILE A O 1
ATOM 1443 N N . GLU A 1 182 ? -16.960 18.111 22.953 1.00 66.94 182 GLU A N 1
ATOM 1444 C CA . GLU A 1 182 ? -17.826 17.832 24.105 1.00 66.94 182 GLU A CA 1
ATOM 1445 C C . GLU A 1 182 ? -17.537 18.743 25.309 1.00 66.94 182 GLU A C 1
ATOM 1447 O O . GLU A 1 182 ? -18.432 18.992 26.111 1.00 66.94 182 GLU A O 1
ATOM 1452 N N . GLN A 1 183 ? -16.314 19.271 25.438 1.00 63.72 183 GLN A N 1
ATOM 1453 C CA . GLN A 1 183 ? -15.954 20.247 26.478 1.00 63.72 183 GLN A CA 1
ATOM 1454 C C . GLN A 1 183 ? -16.366 21.694 26.144 1.00 63.72 183 GLN A C 1
ATOM 1456 O O . GLN A 1 183 ? -16.454 22.513 27.060 1.00 63.72 183 GLN A O 1
ATOM 1461 N N . ASP A 1 184 ? -16.631 22.006 24.870 1.00 56.03 184 ASP A N 1
ATOM 1462 C CA . ASP A 1 184 ? -17.020 23.341 24.380 1.00 56.03 184 ASP A CA 1
ATOM 1463 C C . ASP A 1 184 ? -18.547 23.503 24.150 1.00 56.03 184 ASP A C 1
ATOM 1465 O O . ASP A 1 184 ? -18.996 24.568 23.710 1.00 56.03 184 ASP A O 1
ATOM 1469 N N . THR A 1 185 ? -19.357 22.478 24.450 1.00 50.94 185 THR A N 1
ATOM 1470 C CA . THR A 1 185 ? -20.839 22.490 24.382 1.00 50.94 185 THR A CA 1
ATOM 1471 C C . THR A 1 185 ? -21.493 22.347 25.745 1.00 50.94 185 THR A C 1
ATOM 1473 O O . THR A 1 185 ? -22.490 23.066 25.989 1.00 50.94 185 THR A O 1
#

Foldseek 3Di:
DLLVVLVVLLVVLCVVCVVPQFPDDFLQFLQQALQDKAFLSLLVLLVVVCVVVVNVVVVVVLLPDPCNFPDKFPDALVRVVVCVVVVHDDDRDRGDRPGGHSQQDNSGRVSVVSDGLRVVLDTANDRDDRPDDGHDDPVSVVSSSVSSVVRVVSRPPTDITRSSVSNVVVVVVVVVVVVVVVVVD

Secondary structure (DSSP, 8-state):
-HHHHHHHHHHHHHHHHTTS--S--TT--TT-BS--EEEHHHHHHHHHHHHHTT-HHHHHHHHSSS-------SS-HHHHHHHHHTT-----PPPP--SB-TTEETTEETTGGG--HHHHH---SS---TTPPPP--HHHHHHHHHHHHHHHHHTTTS-EEEHHHHHHHHHHHHHHHHHHHHH--

pLDDT: mean 89.5, std 10.22, range [50.94, 98.56]

Radius of gyration: 17.19 Å; chains: 1; bounding box: 46×42×45 Å

Sequence (185 aa):
MKLRILKSIYQSFDSWAADIKTACHQGCATCCTQAVTMTEIEGNYILDYVSRSGRMDWLLDRLLTDDLPMHRPLYTTNEIAQACLNENDIDPEMGTFDRSCPFLDHKNCSIYKARPFSCRSFASQNACQPGSTAEIPQYYLSAATAVSQLIEHLAQHLYWGNMLHILYAIIQKIGLWQDMIEQDT